Protein AF-A0A6J8BIP1-F1 (afdb_monomer)

Solvent-accessible surface area (backbone atoms only — not comparable to full-atom values): 18123 Å² total; per-residue (Å²): 97,69,65,28,49,50,53,54,51,50,40,35,74,73,57,61,29,66,68,51,21,51,52,38,28,52,53,47,49,51,52,42,56,51,48,44,70,75,39,93,65,41,58,44,68,33,66,42,45,50,61,15,74,37,56,93,90,42,76,65,45,38,28,36,39,42,43,79,61,35,38,34,24,36,85,88,58,86,81,92,61,63,20,35,28,32,48,43,47,78,94,39,61,58,58,31,26,32,37,32,74,75,43,80,74,42,72,74,56,63,78,47,62,53,67,58,98,60,24,42,32,35,80,62,63,80,86,80,65,69,56,48,69,48,98,85,71,45,80,25,36,61,52,80,68,64,80,70,26,48,29,32,32,57,100,85,49,44,34,34,38,28,61,23,34,38,26,53,54,63,70,57,51,49,55,52,67,69,53,86,46,91,49,48,40,75,44,72,70,57,49,55,56,45,69,70,52,77,33,28,35,31,45,38,41,56,79,80,41,90,44,61,60,32,16,24,28,59,44,47,66,70,45,55,44,52,55,61,69,66,48,51,68,40,52,46,50,43,49,50,52,45,38,49,43,20,65,76,56,40,26,85,64,33,76,64,42,34,58,68,54,45,50,32,52,50,52,50,55,51,25,77,34,55,69,85,64,54,32,62,67,33,40,57,58,51,48,52,53,50,51,52,50,51,49,53,25,58,78,67,60,45,38,57,30,75,75,42,60,78,18,55,71,39,64,79,55,66,51,74,67,38,50,54,54,56,54,58,75,53,73,89,111

Radius of gyration: 20.37 Å; Cα contacts (8 Å, |Δi|>4): 549; chains: 1; bounding box: 47×46×57 Å

Foldseek 3Di:
DVVLLVLLVVCVVVQLFPVSLVVLLVVLVVLQVVCVVVDVWHKDWFDCSNLSLADPQDDATEIAGEPAQEEEEDPVDDDDHQWYWYFACPQAQFQKGWTAGDHHNDPQQVVQFDDDVRTGWLVRDHDDDQWDQDSVRDIWGFDDDDAQFTWTGDPRHIYTYWYKYWYDDLVLLVVLLPDDQPQCPPPNVLSVVLSPDTKIKTSQGFPPGPCRTRMIGIGSRVSLSSSSVPDDSLLSSLLSVQQCCLVPPQCVLFVLSHSQLSSQLSSCLPRVDHPVCRDSVNSVVSNVVSLVVVLVCLVVLADARSSGRSHGSSRPRADPNSSVVSNVVVPPD

Nearest PDB structures (foldseek):
  6y5e-assembly1_K  TM=6.694E-01  e=1.141E-11  Homo sapiens
  4k97-assembly1_A  TM=6.670E-01  e=1.499E-11  Mus musculus
  5eom-assembly1_A  TM=5.835E-01  e=1.407E-10  Homo sapiens
  5eom-assembly3_D  TM=5.820E-01  e=1.014E-10  Homo sapiens
  7lt1-assembly1_A  TM=6.517E-01  e=1.394E-09  Homo sapiens

Sequence (333 aa):
MEFCECLSKSLDLLGYSQEMIEYRREQNKKLDDIYNKIFSTPVITSGGKAEGTALYFESDIDRLYVARRITCVEPSIRCSSPTIFHLDRYNCSPGYARLKVIQENSSFVRNQLELENGYVMNDFSIGNPNTMVDINGTIITKQDRIGPAERYGNDFSNYDFVVGLVCICPDLVEKWVKRERKYGWPGPNLVKQISSLEGHVVPVSNKDSMYPLSGWRICYTKAEIMLVHSFTESQTKLYMLLKLMAKSVLKPLCPAMTSYIMKNIVFWEIETNSSQNFSQTSLFDRLIDTILFLKQALESDYLESYMIAERNLFQGRITDNEQKTLLKIWMNL

InterPro domains:
  IPR024810 MAB21L/Cyclic GMP-AMP synthase-like receptor [SM01265] (59-331)
  IPR046906 Mab-21-like, HhH/H2TH-like domain [PF20266] (237-326)

Structure (mmCIF, N/CA/C/O backbone):
data_AF-A0A6J8BIP1-F1
#
_entry.id   AF-A0A6J8BIP1-F1
#
loop_
_atom_site.group_PDB
_atom_site.id
_atom_site.type_symbol
_atom_site.label_atom_id
_atom_site.label_alt_id
_atom_site.label_comp_id
_atom_site.label_asym_id
_atom_site.label_entity_id
_atom_site.label_seq_id
_atom_site.pdbx_PDB_ins_code
_atom_site.Cartn_x
_atom_site.Cartn_y
_atom_site.Cartn_z
_atom_site.occupancy
_atom_site.B_iso_or_equiv
_atom_site.auth_seq_id
_atom_site.auth_comp_id
_atom_site.auth_asym_id
_atom_site.auth_atom_id
_atom_site.pdbx_PDB_model_num
ATOM 1 N N . MET A 1 1 ? -21.768 5.130 24.531 1.00 63.28 1 MET A N 1
ATOM 2 C CA . MET A 1 1 ? -22.123 6.198 23.568 1.00 63.28 1 MET A CA 1
ATOM 3 C C . MET A 1 1 ? -21.222 7.414 23.753 1.00 63.28 1 MET A C 1
ATOM 5 O O . MET A 1 1 ? -20.491 7.728 22.827 1.00 63.28 1 MET A O 1
ATOM 9 N N . GLU A 1 2 ? -21.179 8.006 24.953 1.00 84.69 2 GLU A N 1
ATOM 10 C CA . GLU A 1 2 ? -20.361 9.195 25.266 1.00 84.69 2 GLU A CA 1
ATOM 11 C C . GLU A 1 2 ? -18.863 9.029 24.948 1.00 84.69 2 GLU A C 1
ATOM 13 O O . GLU A 1 2 ? -18.264 9.897 24.324 1.00 84.69 2 GLU A O 1
ATOM 18 N N . PHE A 1 3 ? -18.261 7.875 25.271 1.00 89.62 3 PHE A N 1
ATOM 19 C CA . PHE A 1 3 ? -16.844 7.630 24.974 1.00 89.62 3 PHE A CA 1
ATOM 20 C C . PHE A 1 3 ? -16.521 7.651 23.470 1.00 89.62 3 PHE A C 1
ATOM 22 O O . PHE A 1 3 ? -15.580 8.322 23.054 1.00 89.62 3 PHE A O 1
ATOM 29 N N . CYS A 1 4 ? -17.301 6.946 22.642 1.00 91.38 4 CYS A N 1
ATOM 30 C CA . CYS A 1 4 ? -17.064 6.891 21.195 1.00 91.38 4 CYS A CA 1
ATOM 31 C C . CYS A 1 4 ? -17.264 8.261 20.535 1.00 91.38 4 CYS A C 1
ATOM 33 O O . CYS A 1 4 ? -16.538 8.618 19.607 1.00 91.38 4 CYS A O 1
ATOM 35 N N . GLU A 1 5 ? -18.214 9.050 21.041 1.00 90.44 5 GLU A N 1
ATOM 36 C CA . GLU A 1 5 ? -18.422 10.426 20.599 1.00 90.44 5 GLU A CA 1
ATOM 37 C C . GLU A 1 5 ? -17.231 11.320 20.969 1.00 90.44 5 GLU A C 1
ATOM 39 O O . GLU A 1 5 ? -16.721 12.040 20.110 1.00 90.44 5 GLU A O 1
ATOM 44 N N . CYS A 1 6 ? -16.736 11.233 22.207 1.00 92.75 6 CYS A N 1
ATOM 45 C CA . CYS A 1 6 ? -15.525 11.931 22.634 1.00 92.75 6 CYS A CA 1
ATOM 46 C C . CYS A 1 6 ? -14.317 11.535 21.780 1.00 92.75 6 CYS A C 1
ATOM 48 O O . CYS A 1 6 ? -13.627 12.413 21.273 1.00 92.75 6 CYS A O 1
ATOM 50 N N . LEU A 1 7 ? -14.105 10.237 21.545 1.00 92.44 7 LEU A N 1
ATOM 51 C CA . LEU A 1 7 ? -13.008 9.728 20.718 1.00 92.44 7 LEU A CA 1
ATOM 52 C C . LEU A 1 7 ? -13.074 10.275 19.287 1.00 92.44 7 LEU A C 1
ATOM 54 O O . LEU A 1 7 ? -12.079 10.758 18.750 1.00 92.44 7 LEU A O 1
ATOM 58 N N . SER A 1 8 ? -14.267 10.242 18.694 1.00 93.88 8 SER A N 1
ATOM 59 C CA . SER A 1 8 ? -14.547 10.828 17.386 1.00 93.88 8 SER A CA 1
ATOM 60 C C . SER A 1 8 ? -14.209 12.322 17.357 1.00 93.88 8 SER A C 1
ATOM 62 O O . SER A 1 8 ? -13.457 12.755 16.490 1.00 93.88 8 SER A O 1
ATOM 64 N N . LYS A 1 9 ? -14.717 13.103 18.320 1.00 94.44 9 LYS A N 1
ATOM 65 C CA . LYS A 1 9 ? -14.450 14.547 18.416 1.00 94.44 9 LYS A CA 1
ATOM 66 C C . LYS A 1 9 ? -12.966 14.844 18.631 1.00 94.44 9 LYS A C 1
ATOM 68 O O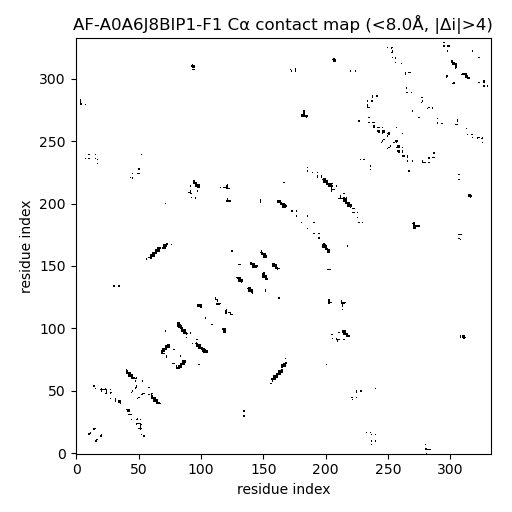 . LYS A 1 9 ? -12.452 15.803 18.067 1.00 94.44 9 LYS A O 1
ATOM 73 N N . SER A 1 10 ? -12.257 14.028 19.411 1.00 95.19 10 SER A N 1
ATOM 74 C CA . SER A 1 10 ? -10.812 14.173 19.603 1.00 95.19 10 SER A CA 1
ATOM 75 C C . SER A 1 10 ? -10.045 13.999 18.295 1.00 95.19 10 SER A C 1
ATOM 77 O O . SER A 1 10 ? -9.148 14.789 18.022 1.00 95.19 10 SER A O 1
ATOM 79 N N . LEU A 1 11 ? -10.404 13.020 17.457 1.00 95.81 11 LEU A N 1
ATOM 80 C CA . LEU A 1 11 ? -9.797 12.869 16.128 1.00 95.81 11 LEU A CA 1
ATOM 81 C C . LEU A 1 11 ? -10.062 14.093 15.247 1.00 95.81 11 LEU A C 1
ATOM 83 O O . LEU A 1 11 ? -9.144 14.580 14.588 1.00 95.81 11 LEU A O 1
ATOM 87 N N . ASP A 1 12 ? -11.285 14.620 15.282 1.00 96.12 12 ASP A N 1
ATOM 88 C CA . ASP A 1 12 ? -11.652 15.814 14.520 1.00 96.12 12 ASP A CA 1
ATOM 89 C C . ASP A 1 12 ? -10.811 17.029 14.959 1.00 96.12 12 ASP A C 1
ATOM 91 O O . ASP A 1 12 ? -10.227 17.711 14.115 1.00 96.12 12 ASP A O 1
ATOM 95 N N . LEU A 1 13 ? -10.647 17.237 16.272 1.00 95.69 13 LEU A N 1
ATOM 96 C CA . LEU A 1 13 ? -9.802 18.293 16.853 1.00 95.69 13 LEU A CA 1
ATOM 97 C C . LEU A 1 13 ? -8.308 18.124 16.540 1.00 95.69 13 LEU A C 1
ATOM 99 O O . LEU A 1 13 ? -7.585 19.113 16.444 1.00 95.69 13 LEU A O 1
ATOM 103 N N . LEU A 1 14 ? -7.843 16.889 16.342 1.00 93.69 14 LEU A N 1
ATOM 104 C CA . LEU A 1 14 ? -6.483 16.591 15.878 1.00 93.69 14 LEU A CA 1
ATOM 105 C C . LEU A 1 14 ? -6.305 16.811 14.363 1.00 93.69 14 LEU A C 1
ATOM 107 O O . LEU A 1 14 ? -5.226 16.563 13.826 1.00 93.69 14 LEU A O 1
ATOM 111 N N . GLY A 1 15 ? -7.341 17.284 13.662 1.00 94.38 15 GLY A N 1
ATOM 112 C CA . GLY A 1 15 ? -7.307 17.571 12.229 1.00 94.38 15 GLY A CA 1
ATOM 113 C C . GLY A 1 15 ? -7.656 16.373 11.344 1.00 94.38 15 GLY A C 1
ATOM 114 O O . GLY A 1 15 ? -7.387 16.409 10.138 1.00 94.38 15 GLY A O 1
ATOM 115 N N . TYR A 1 16 ? -8.251 15.323 11.913 1.00 95.62 16 TYR A N 1
ATOM 116 C CA . TYR A 1 16 ? -8.684 14.113 11.207 1.00 95.62 16 TYR A CA 1
ATOM 117 C C . TYR A 1 16 ? -10.193 14.057 10.956 1.00 95.62 16 TYR A C 1
ATOM 119 O O . TYR A 1 16 ? -10.734 12.975 10.729 1.00 95.62 16 TYR A O 1
ATOM 127 N N . SER A 1 17 ? -10.860 15.214 10.944 1.00 95.81 17 SER A N 1
ATOM 128 C CA . SER A 1 17 ? -12.220 15.297 10.420 1.00 95.81 17 SER A CA 1
ATOM 129 C C . SER A 1 17 ? -12.246 14.930 8.938 1.00 95.81 17 SER A C 1
ATOM 131 O O . SER A 1 17 ? -11.260 15.117 8.212 1.00 95.81 17 SER A O 1
ATOM 133 N N . GLN A 1 18 ? -13.389 14.418 8.480 1.00 95.44 18 GLN A N 1
ATOM 134 C CA . GLN A 1 18 ? -13.574 14.017 7.086 1.00 95.44 18 GLN A CA 1
ATOM 135 C C . GLN A 1 18 ? -13.269 15.175 6.122 1.00 95.44 18 GLN A C 1
ATOM 137 O O . GLN A 1 18 ? -12.509 14.995 5.174 1.00 95.44 18 GLN A O 1
ATOM 142 N N . GLU A 1 19 ? -13.766 16.378 6.425 1.00 96.62 19 GLU A N 1
ATOM 143 C CA . GLU A 1 19 ? -13.519 17.597 5.646 1.00 96.62 19 GLU A CA 1
ATOM 144 C C . GLU A 1 19 ? -12.020 17.904 5.515 1.00 96.62 19 GLU A C 1
ATOM 146 O O . GLU A 1 19 ? -11.514 18.144 4.420 1.00 96.62 19 GLU A O 1
ATOM 151 N N . MET A 1 20 ? -11.271 17.829 6.618 1.00 96.56 20 MET A N 1
ATOM 152 C CA . MET A 1 20 ? -9.834 18.104 6.607 1.00 96.56 20 MET A CA 1
ATOM 153 C C . MET A 1 20 ? -9.043 17.041 5.836 1.00 96.56 20 MET A C 1
ATOM 155 O O . MET A 1 20 ? -8.056 17.361 5.166 1.00 96.56 20 MET A O 1
ATOM 159 N N . ILE A 1 21 ? -9.461 15.774 5.913 1.00 96.69 21 ILE A N 1
ATOM 160 C CA . ILE A 1 21 ? -8.873 14.678 5.132 1.00 96.69 21 ILE A CA 1
ATOM 161 C C . ILE A 1 21 ? -9.135 14.893 3.638 1.00 96.69 21 ILE A C 1
ATOM 163 O O . ILE A 1 21 ? -8.203 14.795 2.838 1.00 96.69 21 ILE A O 1
ATOM 167 N N . GLU A 1 22 ? -10.370 15.215 3.257 1.00 96.81 22 GLU A N 1
ATOM 168 C CA . GLU A 1 22 ? -10.763 15.482 1.870 1.00 96.81 22 GLU A CA 1
ATOM 169 C C . GLU A 1 22 ? -10.041 16.697 1.293 1.00 96.81 22 GLU A C 1
ATOM 171 O O . GLU A 1 22 ? -9.471 16.606 0.202 1.00 96.81 22 GLU A O 1
ATOM 176 N N . TYR A 1 23 ? -9.948 17.783 2.062 1.00 96.12 23 TYR A N 1
ATOM 177 C CA . TYR A 1 23 ? -9.173 18.959 1.686 1.00 96.12 23 TYR A CA 1
ATOM 178 C C . TYR A 1 23 ? -7.717 18.588 1.376 1.00 96.12 23 TYR A C 1
ATOM 180 O O . TYR A 1 23 ? -7.196 18.926 0.312 1.00 96.12 23 TYR A O 1
ATOM 188 N N . ARG A 1 24 ? -7.055 17.816 2.251 1.00 95.12 24 ARG A N 1
ATOM 189 C CA . ARG A 1 24 ? -5.674 17.363 2.009 1.00 95.12 24 ARG A CA 1
ATOM 190 C C . ARG A 1 24 ? -5.553 16.463 0.781 1.00 95.12 24 ARG A C 1
ATOM 192 O O . ARG A 1 24 ? -4.590 16.618 0.031 1.00 95.12 24 ARG A O 1
ATOM 199 N N . ARG A 1 25 ? -6.505 15.550 0.544 1.00 95.31 25 ARG A N 1
ATOM 200 C CA . ARG A 1 25 ? -6.536 14.717 -0.677 1.00 95.31 25 ARG A CA 1
ATOM 201 C C . ARG A 1 25 ? -6.580 15.593 -1.925 1.00 95.31 25 ARG A C 1
ATOM 203 O O . ARG A 1 25 ? -5.813 15.361 -2.857 1.00 95.31 25 ARG A O 1
ATOM 210 N N . GLU A 1 26 ? -7.434 16.614 -1.929 1.00 95.38 26 GLU A N 1
ATOM 211 C CA . GLU A 1 26 ? -7.565 17.543 -3.050 1.00 95.38 26 GLU A CA 1
ATOM 212 C C . GLU A 1 26 ? -6.273 18.336 -3.287 1.00 95.38 26 GLU A C 1
ATOM 214 O O . GLU A 1 26 ? -5.799 18.407 -4.423 1.00 95.38 26 GLU A O 1
ATOM 219 N N . GLN A 1 27 ? -5.665 18.886 -2.230 1.00 92.06 27 GLN A N 1
ATOM 220 C CA . GLN A 1 27 ? -4.414 19.640 -2.357 1.00 92.06 27 GLN A CA 1
ATOM 221 C C . GLN A 1 27 ? -3.268 18.757 -2.863 1.00 92.06 27 GLN A C 1
ATOM 223 O O . GLN A 1 27 ? -2.572 19.137 -3.803 1.00 92.06 27 GLN A O 1
ATOM 228 N N . ASN A 1 28 ? -3.096 17.553 -2.309 1.00 90.81 28 ASN A N 1
ATOM 229 C CA . ASN A 1 28 ? -2.038 16.640 -2.748 1.00 90.81 28 ASN A CA 1
ATOM 230 C C . ASN A 1 28 ? -2.249 16.169 -4.192 1.00 90.81 28 ASN A C 1
ATOM 232 O O . ASN A 1 28 ? -1.288 16.091 -4.954 1.00 90.81 28 ASN A O 1
ATOM 236 N N . LYS A 1 29 ? -3.501 15.944 -4.612 1.00 92.38 29 LYS A N 1
ATOM 237 C CA . LYS A 1 29 ? -3.817 15.642 -6.013 1.00 92.38 29 LYS A CA 1
ATOM 238 C C . LYS A 1 29 ? -3.461 16.806 -6.943 1.00 92.38 29 LYS A C 1
ATOM 240 O O . LYS A 1 29 ? -2.841 16.580 -7.976 1.00 92.38 29 LYS A O 1
ATOM 245 N N . LYS A 1 30 ? -3.800 18.048 -6.575 1.00 91.69 30 LYS A N 1
ATOM 246 C CA . LYS A 1 30 ? -3.422 19.244 -7.352 1.00 91.69 30 LYS A CA 1
ATOM 247 C C . LYS A 1 30 ? -1.905 19.368 -7.494 1.00 91.69 30 LYS A C 1
ATOM 249 O O . LYS A 1 30 ? -1.427 19.697 -8.576 1.00 91.69 30 LYS A O 1
ATOM 254 N N . LEU A 1 31 ? -1.154 19.088 -6.429 1.00 87.00 31 LEU A N 1
ATOM 255 C CA . LEU A 1 31 ? 0.310 19.105 -6.456 1.00 87.00 31 LEU A CA 1
ATOM 256 C C . LEU A 1 31 ? 0.884 18.035 -7.393 1.00 87.00 31 LEU A C 1
ATOM 258 O O . LEU A 1 31 ? 1.783 18.343 -8.176 1.00 87.00 31 LEU A O 1
ATOM 262 N N . ASP A 1 32 ? 0.340 16.818 -7.366 1.00 88.06 32 ASP A N 1
ATOM 263 C CA . ASP A 1 32 ? 0.710 15.759 -8.312 1.00 88.06 32 ASP A CA 1
ATOM 264 C C . ASP A 1 32 ? 0.368 16.145 -9.757 1.00 88.06 32 ASP A C 1
ATOM 266 O O . ASP A 1 32 ? 1.188 15.953 -10.654 1.00 88.06 32 ASP A O 1
ATOM 270 N N . ASP A 1 33 ? -0.804 16.739 -9.998 1.00 90.75 33 ASP A N 1
ATOM 271 C CA . ASP A 1 33 ? -1.221 17.197 -11.327 1.00 90.75 33 ASP A CA 1
ATOM 272 C C . ASP A 1 33 ? -0.305 18.310 -11.861 1.00 90.75 33 ASP A C 1
ATOM 274 O O . ASP A 1 33 ? 0.018 18.324 -13.049 1.00 90.75 33 ASP A O 1
ATOM 278 N N . ILE A 1 34 ? 0.131 19.243 -11.007 1.00 87.75 34 ILE A N 1
ATOM 279 C CA . ILE A 1 34 ? 1.098 20.290 -11.369 1.00 87.75 34 ILE A CA 1
ATOM 280 C C . ILE A 1 34 ? 2.454 19.661 -11.695 1.00 87.75 34 ILE A C 1
ATOM 282 O O . ILE A 1 34 ? 3.007 19.928 -12.762 1.00 87.75 34 ILE A O 1
ATOM 286 N N . TYR A 1 35 ? 2.967 18.789 -10.822 1.00 85.50 35 TYR A N 1
ATOM 287 C CA . TYR A 1 35 ? 4.246 18.114 -11.038 1.00 85.50 35 TYR A CA 1
ATOM 288 C C . TYR A 1 35 ? 4.239 17.338 -12.361 1.00 85.50 35 TYR A C 1
ATOM 290 O O . TYR A 1 35 ? 5.114 17.524 -13.203 1.00 85.50 35 TYR A O 1
ATOM 298 N N . ASN A 1 36 ? 3.205 16.530 -12.593 1.00 87.69 36 ASN A N 1
ATOM 299 C CA . ASN A 1 36 ? 3.080 15.684 -13.779 1.00 87.69 36 ASN A CA 1
ATOM 300 C C . ASN A 1 36 ? 2.835 16.466 -15.081 1.00 87.69 36 ASN A C 1
ATOM 302 O O . ASN A 1 36 ? 2.987 15.901 -16.162 1.00 87.69 36 ASN A O 1
ATOM 306 N N . LYS A 1 37 ? 2.452 17.748 -15.001 1.00 87.69 37 LYS A N 1
ATOM 307 C CA . LYS A 1 37 ? 2.389 18.656 -16.159 1.00 87.69 37 LYS A CA 1
ATOM 308 C C . LYS A 1 37 ? 3.740 19.287 -16.485 1.00 87.69 37 LYS A C 1
ATOM 310 O O . LYS A 1 37 ? 4.005 19.561 -17.650 1.00 87.69 37 LYS A O 1
ATOM 315 N N . ILE A 1 38 ? 4.555 19.559 -15.466 1.00 82.06 38 ILE A N 1
ATOM 316 C CA . ILE A 1 38 ? 5.852 20.233 -15.612 1.00 82.06 38 ILE A CA 1
ATOM 317 C C . ILE A 1 38 ? 6.939 19.234 -16.010 1.00 82.06 38 ILE A C 1
ATOM 319 O O . ILE A 1 38 ? 7.755 19.514 -16.887 1.00 82.06 38 ILE A O 1
ATOM 323 N N . PHE A 1 39 ? 6.959 18.070 -15.365 1.00 79.31 39 PHE A N 1
ATOM 324 C CA . PHE A 1 39 ? 8.015 17.083 -15.531 1.00 79.31 39 PHE A CA 1
ATOM 325 C C . PHE A 1 39 ? 7.599 15.972 -16.493 1.00 79.31 39 PHE A C 1
ATOM 327 O O . PHE A 1 39 ? 6.466 15.496 -16.492 1.00 79.31 39 PHE A O 1
ATOM 334 N N . SER A 1 40 ? 8.549 15.535 -17.318 1.00 75.75 40 SER A N 1
ATOM 335 C CA . SER A 1 40 ? 8.328 14.510 -18.343 1.00 75.75 40 SER A CA 1
ATOM 336 C C . SER A 1 40 ? 8.119 13.108 -17.770 1.00 75.75 40 SER A C 1
ATOM 338 O O . SER A 1 40 ? 7.495 12.270 -18.428 1.00 75.75 40 SER A O 1
ATOM 340 N N . THR A 1 41 ? 8.621 12.845 -16.560 1.00 78.31 41 THR A N 1
ATOM 341 C CA . THR A 1 41 ? 8.417 11.568 -15.879 1.00 78.31 41 THR A CA 1
ATOM 342 C C . THR A 1 41 ? 7.377 11.707 -14.776 1.00 78.31 41 THR A C 1
ATOM 344 O O . THR A 1 41 ? 7.584 12.486 -13.842 1.00 78.31 41 THR A O 1
ATOM 347 N N . PRO A 1 42 ? 6.271 10.953 -14.854 1.00 86.81 42 PRO A N 1
ATOM 348 C CA . PRO A 1 42 ? 5.197 11.095 -13.898 1.00 86.81 42 PRO A CA 1
ATOM 349 C C . PRO A 1 42 ? 5.544 10.465 -12.552 1.00 86.81 42 PRO A C 1
ATOM 351 O O . PRO A 1 42 ? 6.182 9.412 -12.476 1.00 86.81 42 PRO A O 1
ATOM 354 N N . VAL A 1 43 ? 5.033 11.084 -11.497 1.00 89.00 43 VAL A N 1
ATOM 355 C CA . VAL A 1 43 ? 5.041 10.565 -10.134 1.00 89.00 43 VAL A CA 1
ATOM 356 C C . VAL A 1 43 ? 3.625 10.247 -9.680 1.00 89.00 43 VAL A C 1
ATOM 358 O O . VAL A 1 43 ? 2.646 10.856 -10.120 1.00 89.00 43 VAL A O 1
ATOM 361 N N . ILE A 1 44 ? 3.530 9.280 -8.778 1.00 91.75 44 ILE A N 1
ATOM 362 C CA . ILE A 1 44 ? 2.321 8.989 -8.016 1.00 91.75 44 ILE A CA 1
ATOM 363 C C . ILE A 1 44 ? 2.682 9.205 -6.551 1.00 91.75 44 ILE A C 1
ATOM 365 O O . ILE A 1 44 ? 3.466 8.426 -6.000 1.00 91.75 44 ILE A O 1
ATOM 369 N N . THR A 1 45 ? 2.133 10.241 -5.916 1.00 92.44 45 THR A N 1
ATOM 370 C CA . THR A 1 45 ? 2.233 10.359 -4.460 1.00 92.44 45 THR A CA 1
ATOM 371 C C . THR A 1 45 ? 1.415 9.238 -3.823 1.00 92.44 45 THR A C 1
ATOM 373 O O . THR A 1 45 ? 0.344 8.856 -4.302 1.00 92.44 45 THR A O 1
ATOM 376 N N . SER A 1 46 ? 1.942 8.670 -2.746 1.00 92.19 46 SER A N 1
ATOM 377 C CA . SER A 1 46 ? 1.332 7.566 -2.015 1.00 92.19 46 SER A CA 1
ATOM 378 C C . SER A 1 46 ? 1.374 7.811 -0.505 1.00 92.19 46 SER A C 1
ATOM 380 O O . SER A 1 46 ? 1.612 8.935 -0.055 1.00 92.19 46 SER A O 1
ATOM 382 N N . GLY A 1 47 ? 1.041 6.785 0.279 1.00 91.25 47 GLY A N 1
ATOM 383 C CA . GLY A 1 47 ? 1.083 6.862 1.734 1.00 91.25 47 GLY A CA 1
ATOM 384 C C . GLY A 1 47 ? 0.126 7.903 2.321 1.00 91.25 47 GLY A C 1
ATOM 385 O O . GLY A 1 47 ? -0.929 8.218 1.764 1.00 91.25 47 GLY A O 1
ATOM 386 N N . GLY A 1 48 ? 0.497 8.445 3.484 1.00 92.25 48 GLY A N 1
ATOM 387 C CA . GLY A 1 48 ? -0.379 9.324 4.260 1.00 92.25 48 GLY A CA 1
ATOM 388 C C . GLY A 1 48 ? -0.773 10.615 3.538 1.00 92.25 48 GLY A C 1
ATOM 389 O O . GLY A 1 48 ? -1.885 11.104 3.742 1.00 92.25 48 GLY A O 1
ATOM 390 N N . LYS A 1 49 ? 0.096 11.144 2.665 1.00 92.44 49 LYS A N 1
ATOM 391 C CA . LYS A 1 49 ? -0.185 12.358 1.885 1.00 92.44 49 LYS A CA 1
ATOM 392 C C . LYS A 1 49 ? -1.289 12.104 0.857 1.00 92.44 49 LYS A C 1
ATOM 394 O O . LYS A 1 49 ? -2.315 12.782 0.893 1.00 92.44 49 LYS A O 1
ATOM 399 N N . ALA A 1 50 ? -1.151 11.084 0.010 1.00 93.81 50 ALA A N 1
ATOM 400 C CA . ALA A 1 50 ? -2.177 10.748 -0.985 1.00 93.81 50 ALA A CA 1
ATOM 401 C C . ALA A 1 50 ? -3.514 10.327 -0.353 1.00 93.81 50 ALA A C 1
ATOM 403 O O . ALA A 1 50 ? -4.589 10.608 -0.881 1.00 93.81 50 ALA A O 1
ATOM 404 N N . GLU A 1 51 ? -3.459 9.671 0.804 1.00 95.50 51 GLU A N 1
ATOM 405 C CA . GLU A 1 51 ? -4.640 9.237 1.552 1.00 95.50 51 GLU A CA 1
ATOM 406 C C . GLU A 1 51 ? -5.329 10.388 2.315 1.00 95.50 51 GLU A C 1
ATOM 408 O O . GLU A 1 51 ? -6.460 10.216 2.773 1.00 95.50 51 GLU A O 1
ATOM 413 N N . GLY A 1 52 ? -4.679 11.553 2.458 1.00 94.94 52 GLY A N 1
ATOM 414 C CA . GLY A 1 52 ? -5.150 12.692 3.264 1.00 94.94 52 GLY A CA 1
ATOM 415 C C . GLY A 1 52 ? -5.046 12.482 4.778 1.00 94.94 52 GLY A C 1
ATOM 416 O O . GLY A 1 52 ? -5.591 13.263 5.557 1.00 94.94 52 GLY A O 1
ATOM 417 N N . THR A 1 53 ? -4.355 11.426 5.203 1.00 94.06 53 THR A N 1
ATOM 418 C CA . THR A 1 53 ? -4.277 10.966 6.596 1.00 94.06 53 THR A CA 1
ATOM 419 C C . THR A 1 53 ? -3.014 11.426 7.322 1.00 94.06 53 THR A C 1
ATOM 421 O O . THR A 1 53 ? -2.909 11.229 8.526 1.00 94.06 53 THR A O 1
ATOM 424 N N . ALA A 1 54 ? -2.045 12.021 6.622 1.00 91.44 54 ALA A N 1
ATOM 425 C CA . ALA A 1 54 ? -0.911 12.706 7.240 1.00 91.44 54 ALA A CA 1
ATOM 426 C C . ALA A 1 54 ? -1.195 14.208 7.361 1.00 91.44 54 ALA A C 1
ATOM 428 O O . ALA A 1 54 ? -1.658 14.830 6.400 1.00 91.44 54 ALA A O 1
ATOM 429 N N . LEU A 1 55 ? -0.880 14.802 8.515 1.00 88.12 55 LEU A N 1
ATOM 430 C CA . LEU A 1 55 ? -0.880 16.257 8.667 1.00 88.12 55 LEU A CA 1
ATOM 431 C C . LEU A 1 55 ? 0.230 16.891 7.806 1.00 88.12 55 LEU A C 1
ATOM 433 O O . LEU A 1 55 ? 1.141 16.211 7.332 1.00 88.12 55 LEU A O 1
ATOM 437 N N . TYR A 1 56 ? 0.162 18.203 7.569 1.00 75.06 56 TYR A N 1
ATOM 438 C CA . TYR A 1 56 ? 1.067 18.894 6.636 1.00 75.06 56 TYR A CA 1
ATOM 439 C C . TYR A 1 56 ? 2.551 18.710 6.971 1.00 75.06 56 TYR A C 1
ATOM 441 O O . TYR A 1 56 ? 3.322 18.342 6.088 1.00 75.06 56 TYR A O 1
ATOM 449 N N . PHE A 1 57 ? 2.914 18.879 8.242 1.00 73.38 57 PHE A N 1
ATOM 450 C CA . PHE A 1 57 ? 4.286 18.731 8.741 1.00 73.38 57 PHE A CA 1
ATOM 451 C C . PHE A 1 57 ? 4.585 17.334 9.291 1.00 73.38 57 PHE A C 1
ATOM 453 O O . PHE A 1 57 ? 5.666 17.083 9.813 1.00 73.38 57 PHE A O 1
ATOM 460 N N . GLU A 1 58 ? 3.620 16.419 9.206 1.00 72.06 58 GLU A N 1
ATOM 461 C CA . GLU A 1 58 ? 3.826 15.035 9.595 1.00 72.06 58 GLU A CA 1
ATOM 462 C C . GLU A 1 58 ? 4.125 14.174 8.375 1.00 72.06 58 GLU A C 1
ATOM 464 O O . GLU A 1 58 ? 3.554 14.385 7.307 1.00 72.06 58 GLU A O 1
ATOM 469 N N . SER A 1 59 ? 4.962 13.165 8.600 1.00 71.81 59 SER A N 1
ATOM 470 C CA . SER A 1 59 ? 5.393 12.156 7.634 1.00 71.81 59 SER A CA 1
ATOM 471 C C . SER A 1 59 ? 6.244 12.662 6.468 1.00 71.81 59 SER A C 1
ATOM 473 O O . SER A 1 59 ? 6.124 13.780 5.970 1.00 71.81 59 SER A O 1
ATOM 475 N N . ASP A 1 60 ? 7.092 11.749 6.029 1.00 82.19 60 ASP A N 1
ATOM 476 C CA . ASP A 1 60 ? 7.666 11.670 4.699 1.00 82.19 60 ASP A CA 1
ATOM 477 C C . ASP A 1 60 ? 6.604 11.766 3.589 1.00 82.19 60 ASP A C 1
ATOM 479 O O . ASP A 1 60 ? 5.409 11.494 3.778 1.00 82.19 60 ASP A O 1
ATOM 483 N N . ILE A 1 61 ? 7.059 12.219 2.421 1.00 85.62 61 ILE A N 1
ATOM 484 C CA . ILE A 1 61 ? 6.296 12.251 1.177 1.00 85.62 61 ILE A CA 1
ATOM 485 C C . ILE A 1 61 ? 6.756 11.068 0.324 1.00 85.62 61 ILE A C 1
ATOM 487 O O . ILE A 1 61 ? 7.792 11.136 -0.336 1.00 85.62 61 ILE A O 1
ATOM 491 N N . ASP A 1 62 ? 5.962 9.999 0.316 1.00 89.69 62 ASP A N 1
ATOM 492 C CA . ASP A 1 62 ? 6.220 8.808 -0.495 1.00 89.69 62 ASP A CA 1
ATOM 493 C C . ASP A 1 62 ? 5.839 9.049 -1.960 1.00 89.69 62 ASP A C 1
ATOM 495 O O . ASP A 1 62 ? 4.660 9.254 -2.276 1.00 89.69 62 ASP A O 1
ATOM 499 N N . ARG A 1 63 ? 6.797 8.953 -2.885 1.00 89.69 63 ARG A N 1
ATOM 500 C CA . ARG A 1 63 ? 6.551 9.092 -4.326 1.00 89.69 63 ARG A CA 1
ATOM 501 C C . ARG A 1 63 ? 7.030 7.884 -5.104 1.00 89.69 63 ARG A C 1
ATOM 503 O O . ARG A 1 63 ? 8.186 7.485 -5.034 1.00 89.69 63 ARG A O 1
ATOM 510 N N . LEU A 1 64 ? 6.139 7.348 -5.931 1.00 91.19 64 LEU A N 1
ATOM 511 C CA . LEU A 1 64 ? 6.495 6.366 -6.944 1.00 91.19 64 LEU A CA 1
ATOM 512 C C . LEU A 1 64 ? 6.852 7.095 -8.242 1.00 91.19 64 LEU A C 1
ATOM 514 O O . LEU A 1 64 ? 5.984 7.705 -8.863 1.00 91.19 64 LEU A O 1
ATOM 518 N N . TYR A 1 65 ? 8.113 7.022 -8.653 1.00 89.19 65 TYR A N 1
ATOM 519 C CA . TYR A 1 65 ? 8.600 7.538 -9.929 1.00 89.19 65 TYR A CA 1
ATOM 520 C C . TYR A 1 65 ? 8.331 6.512 -11.034 1.00 89.19 65 TYR A C 1
ATOM 522 O O . TYR A 1 65 ? 8.922 5.432 -11.031 1.00 89.19 65 TYR A O 1
ATOM 530 N N . VAL A 1 66 ? 7.420 6.812 -11.965 1.00 90.50 66 VAL A N 1
ATOM 531 C CA . VAL A 1 66 ? 6.917 5.812 -12.920 1.00 90.50 66 VAL A CA 1
ATOM 532 C C . VAL A 1 66 ? 7.697 5.845 -14.231 1.00 90.50 66 VAL A C 1
ATOM 534 O O . VAL A 1 66 ? 7.515 6.724 -15.078 1.00 90.50 66 VAL A O 1
ATOM 537 N N . ALA A 1 67 ? 8.507 4.814 -14.453 1.00 89.06 67 ALA A N 1
ATOM 538 C CA . ALA A 1 67 ? 9.303 4.633 -15.661 1.00 89.06 67 ALA A CA 1
ATOM 539 C C . ALA A 1 67 ? 8.455 4.114 -16.838 1.00 89.06 67 ALA A C 1
ATOM 541 O O . ALA A 1 67 ? 8.559 2.961 -17.247 1.00 89.06 67 ALA A O 1
ATOM 542 N N . ARG A 1 68 ? 7.617 4.973 -17.429 1.00 85.69 68 ARG A N 1
ATOM 543 C CA . ARG A 1 68 ? 6.640 4.580 -18.472 1.00 85.69 68 ARG A CA 1
ATOM 544 C C . ARG A 1 68 ? 7.223 3.977 -19.755 1.00 85.69 68 ARG A C 1
ATOM 546 O O . ARG A 1 68 ? 6.482 3.393 -20.536 1.00 85.69 68 ARG A O 1
ATOM 553 N N . ARG A 1 69 ? 8.527 4.132 -20.001 1.00 87.38 69 ARG A N 1
ATOM 554 C CA . ARG A 1 69 ? 9.208 3.541 -21.170 1.00 87.38 69 ARG A CA 1
ATOM 555 C C . ARG A 1 69 ? 9.553 2.062 -20.988 1.00 87.38 69 ARG A C 1
ATOM 557 O O . ARG A 1 69 ? 9.998 1.436 -21.945 1.00 87.38 69 ARG A O 1
ATOM 564 N N . ILE A 1 70 ? 9.372 1.537 -19.777 1.00 90.81 70 ILE A N 1
ATOM 565 C CA . ILE A 1 70 ? 9.615 0.144 -19.422 1.00 90.81 70 ILE A CA 1
ATOM 566 C C . ILE A 1 70 ? 8.285 -0.464 -18.989 1.00 90.81 70 ILE A C 1
ATOM 568 O O . ILE A 1 70 ? 7.606 0.059 -18.102 1.00 90.81 70 ILE A O 1
ATOM 572 N N . THR A 1 71 ? 7.918 -1.581 -19.607 1.00 94.62 71 THR A N 1
ATOM 573 C CA . THR A 1 71 ? 6.709 -2.323 -19.250 1.00 94.62 71 THR A CA 1
ATOM 574 C C . THR A 1 71 ? 7.068 -3.751 -18.871 1.00 94.62 71 THR A C 1
ATOM 576 O O . THR A 1 71 ? 7.665 -4.489 -19.653 1.00 94.62 71 THR A O 1
ATOM 579 N N . CYS A 1 72 ? 6.689 -4.139 -17.661 1.00 95.81 72 CYS A N 1
ATOM 580 C CA . CYS A 1 72 ? 6.781 -5.494 -17.153 1.00 95.81 72 CYS A CA 1
ATOM 581 C C . CYS A 1 72 ? 5.473 -6.225 -17.455 1.00 95.81 72 CYS A C 1
ATOM 583 O O . CYS A 1 72 ? 4.399 -5.741 -17.094 1.00 95.81 72 CYS A O 1
ATOM 585 N N . VAL A 1 73 ? 5.547 -7.373 -18.118 1.00 95.69 73 VAL A N 1
ATOM 586 C CA . VAL A 1 73 ? 4.365 -8.135 -18.541 1.00 95.69 73 VAL A CA 1
ATOM 587 C C . VAL A 1 73 ? 4.490 -9.602 -18.169 1.00 95.69 73 VAL A C 1
ATOM 589 O O . VAL A 1 73 ? 5.591 -10.150 -18.138 1.00 95.69 73 VAL A O 1
ATOM 592 N N . GLU A 1 74 ? 3.365 -10.259 -17.900 1.00 93.38 74 GLU A N 1
ATOM 593 C CA . GLU A 1 74 ? 3.342 -11.722 -17.835 1.00 93.38 74 GLU A CA 1
ATOM 594 C C . GLU A 1 74 ? 3.775 -12.334 -19.182 1.00 93.38 74 GLU A C 1
ATOM 596 O O . GLU A 1 74 ? 3.478 -11.756 -20.228 1.00 93.38 74 GLU A O 1
ATOM 601 N N . PRO A 1 75 ? 4.440 -13.508 -19.200 1.00 89.19 75 PRO A N 1
ATOM 602 C CA . PRO A 1 75 ? 4.974 -14.095 -20.436 1.00 89.19 75 PRO A CA 1
ATOM 603 C C . PRO A 1 75 ? 3.944 -14.339 -21.553 1.00 89.19 75 PRO A C 1
ATOM 605 O O . PRO A 1 75 ? 4.309 -14.406 -22.724 1.00 89.19 75 PRO A O 1
ATOM 608 N N . SER A 1 76 ? 2.666 -14.504 -21.202 1.00 89.06 76 SER A N 1
ATOM 609 C CA . SER A 1 76 ? 1.552 -14.694 -22.140 1.00 89.06 76 SER A CA 1
ATOM 610 C C . SER A 1 76 ? 1.062 -13.388 -22.778 1.00 89.06 76 SER A C 1
ATOM 612 O O . SER A 1 76 ? 0.369 -13.423 -23.797 1.00 89.06 76 SER A O 1
ATOM 614 N N . ILE A 1 77 ? 1.408 -12.236 -22.201 1.00 91.00 77 ILE A N 1
ATOM 615 C CA . ILE A 1 77 ? 0.898 -10.929 -22.601 1.00 91.00 77 ILE A CA 1
ATOM 616 C C . ILE A 1 77 ? 1.843 -10.292 -23.614 1.00 91.00 77 ILE A C 1
ATOM 618 O O . ILE A 1 77 ? 3.030 -10.091 -23.366 1.00 91.00 77 ILE A O 1
ATOM 622 N N . ARG A 1 78 ? 1.288 -9.904 -24.763 1.00 88.38 78 ARG A N 1
ATOM 623 C CA . ARG A 1 78 ? 1.987 -9.074 -25.747 1.00 88.38 78 ARG A CA 1
ATOM 624 C C . ARG A 1 78 ? 1.625 -7.615 -25.517 1.00 88.38 78 ARG A C 1
ATOM 626 O O . ARG A 1 78 ? 0.450 -7.285 -25.382 1.00 88.38 78 ARG A O 1
ATOM 633 N N . CYS A 1 79 ? 2.619 -6.738 -25.518 1.00 87.56 79 CYS A N 1
ATOM 634 C CA . CYS A 1 79 ? 2.411 -5.297 -25.444 1.00 87.56 79 CYS A CA 1
ATOM 635 C C . CYS A 1 79 ? 3.356 -4.567 -26.403 1.00 87.56 79 CYS A C 1
ATOM 637 O O . CYS A 1 79 ? 4.356 -5.121 -26.856 1.00 87.56 79 CYS A O 1
ATOM 639 N N . SER A 1 80 ? 3.020 -3.317 -26.718 1.00 88.50 80 SER A N 1
ATOM 640 C CA . SER A 1 80 ? 3.883 -2.425 -27.487 1.00 88.50 80 SER A CA 1
ATOM 641 C C . SER A 1 80 ? 4.482 -1.396 -26.539 1.00 88.50 80 SER A C 1
ATOM 643 O O . SER A 1 80 ? 3.794 -0.476 -26.103 1.00 88.50 80 SER A O 1
ATOM 645 N N . SER A 1 81 ? 5.762 -1.557 -26.220 1.00 87.69 81 SER A N 1
ATOM 646 C CA . SER A 1 81 ? 6.531 -0.636 -25.383 1.00 87.69 81 SER A CA 1
ATOM 647 C C . SER A 1 81 ? 7.974 -0.571 -25.894 1.00 87.69 81 SER A C 1
ATOM 649 O O . SER A 1 81 ? 8.438 -1.558 -26.472 1.00 87.69 81 SER A O 1
ATOM 651 N N . PRO A 1 82 ? 8.705 0.550 -25.726 1.00 87.50 82 PRO A N 1
ATOM 652 C CA . PRO A 1 82 ? 10.111 0.635 -26.128 1.00 87.50 82 PRO A CA 1
ATOM 653 C C . PRO A 1 82 ? 10.978 -0.450 -25.475 1.00 87.50 82 PRO A C 1
ATOM 655 O O . PRO A 1 82 ? 11.784 -1.090 -26.156 1.00 87.50 82 PRO A O 1
ATOM 658 N N . THR A 1 83 ? 10.756 -0.697 -24.183 1.00 91.00 83 THR A N 1
ATOM 659 C CA . THR A 1 83 ? 11.458 -1.714 -23.400 1.00 91.00 83 THR A CA 1
ATOM 660 C C . THR A 1 83 ? 10.446 -2.616 -22.697 1.00 91.00 83 THR A C 1
ATOM 662 O O . THR A 1 83 ? 9.527 -2.134 -22.032 1.00 91.00 83 THR A O 1
ATOM 665 N N . ILE A 1 84 ? 10.621 -3.932 -22.835 1.00 93.06 84 ILE A N 1
ATOM 666 C CA . ILE A 1 84 ? 9.722 -4.953 -22.289 1.00 93.06 84 ILE A CA 1
ATOM 667 C C . ILE A 1 84 ? 10.523 -5.942 -21.450 1.00 93.06 84 ILE A C 1
ATOM 669 O O . ILE A 1 84 ? 11.472 -6.566 -21.942 1.00 93.06 84 ILE A O 1
ATOM 673 N N . PHE A 1 85 ? 10.093 -6.119 -20.200 1.00 95.00 85 PHE A N 1
ATOM 674 C CA . PHE A 1 85 ? 10.589 -7.158 -19.303 1.00 95.00 85 PHE A CA 1
ATOM 675 C C . PHE A 1 85 ? 9.491 -8.187 -19.032 1.00 95.00 85 PHE A C 1
ATOM 677 O O . PHE A 1 85 ? 8.335 -7.831 -18.813 1.00 95.00 85 PHE A O 1
ATOM 684 N N . HIS A 1 86 ? 9.843 -9.467 -19.010 1.00 95.50 86 HIS A N 1
ATOM 685 C CA . HIS A 1 86 ? 8.936 -10.506 -18.539 1.00 95.50 86 HIS A CA 1
ATOM 686 C C . HIS A 1 86 ? 8.958 -10.590 -17.017 1.00 95.50 86 HIS A C 1
ATOM 688 O O . HIS A 1 86 ? 10.022 -10.630 -16.398 1.00 95.50 86 HIS A O 1
ATOM 694 N N . LEU A 1 87 ? 7.764 -10.657 -16.440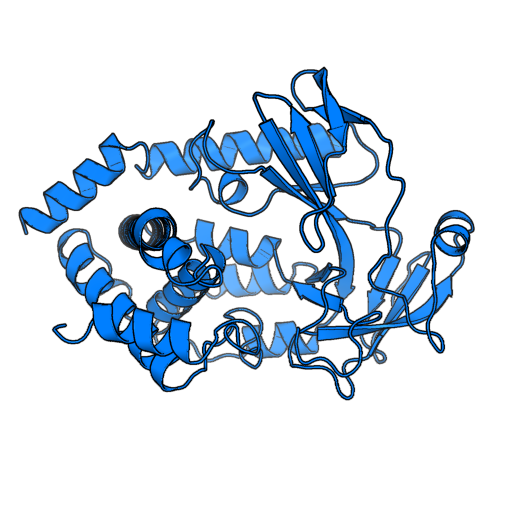 1.00 95.69 87 LEU A N 1
ATOM 695 C CA . LEU A 1 87 ? 7.512 -10.877 -15.027 1.00 95.69 87 LEU A CA 1
ATOM 696 C C . LEU A 1 87 ? 7.605 -12.384 -14.730 1.00 95.69 87 LEU A C 1
ATOM 698 O O . LEU A 1 87 ? 6.640 -13.125 -14.919 1.00 95.69 87 LEU A O 1
ATOM 702 N N . ASP A 1 88 ? 8.773 -12.845 -14.283 1.00 95.25 88 ASP A N 1
ATOM 703 C CA . ASP A 1 88 ? 8.988 -14.231 -13.864 1.00 95.25 88 ASP A CA 1
ATOM 704 C C . ASP A 1 88 ? 8.690 -14.383 -12.369 1.00 95.25 88 ASP A C 1
ATOM 706 O O . ASP A 1 88 ? 9.429 -13.891 -11.520 1.00 95.25 88 ASP A O 1
ATOM 710 N N . ARG A 1 89 ? 7.595 -15.069 -12.041 1.00 94.19 89 ARG A N 1
ATOM 711 C CA . ARG A 1 89 ? 7.178 -15.340 -10.654 1.00 94.19 89 ARG A CA 1
ATOM 712 C C . ARG A 1 89 ? 7.573 -16.741 -10.177 1.00 94.19 89 ARG A C 1
ATOM 714 O O . ARG A 1 89 ? 7.208 -17.124 -9.068 1.00 94.19 89 ARG A O 1
ATOM 721 N N . TYR A 1 90 ? 8.277 -17.526 -10.995 1.00 92.12 90 TYR A N 1
ATOM 722 C CA . TYR A 1 90 ? 8.696 -18.872 -10.615 1.00 92.12 90 TYR A CA 1
ATOM 723 C C . TYR A 1 90 ? 9.672 -18.820 -9.433 1.00 92.12 90 TYR A C 1
ATOM 725 O O . TYR A 1 90 ? 10.581 -17.989 -9.412 1.00 92.12 90 TYR A O 1
ATOM 733 N N . ASN A 1 91 ? 9.470 -19.689 -8.435 1.00 92.06 91 ASN A N 1
ATOM 734 C CA . ASN A 1 91 ? 10.237 -19.723 -7.180 1.00 92.06 91 ASN A CA 1
ATOM 735 C C . ASN A 1 91 ? 10.333 -18.373 -6.434 1.00 92.06 91 ASN A C 1
ATOM 737 O O . ASN A 1 91 ? 11.233 -18.178 -5.619 1.00 92.06 91 ASN A O 1
ATOM 741 N N . CYS A 1 92 ? 9.415 -17.438 -6.692 1.00 93.69 92 CYS A N 1
ATOM 742 C CA . CYS A 1 92 ? 9.312 -16.179 -5.960 1.00 93.69 92 CYS A CA 1
ATOM 743 C C . CYS A 1 92 ? 8.200 -16.280 -4.909 1.00 93.69 92 CYS A C 1
ATOM 745 O O . CYS A 1 92 ? 7.176 -16.924 -5.147 1.00 93.69 92 CYS A O 1
ATOM 747 N N . SER A 1 93 ? 8.355 -15.601 -3.768 1.00 93.88 93 SER A N 1
ATOM 748 C CA . SER A 1 93 ? 7.250 -15.457 -2.810 1.00 93.88 93 SER A CA 1
ATOM 749 C C . SER A 1 93 ? 6.043 -14.775 -3.479 1.00 93.88 93 SER A C 1
ATOM 751 O O . SER A 1 93 ? 6.234 -13.914 -4.346 1.00 93.88 93 SER A O 1
ATOM 753 N N . PRO A 1 94 ? 4.795 -15.085 -3.086 1.00 94.88 94 PRO A N 1
ATOM 754 C CA . PRO A 1 94 ? 3.621 -14.470 -3.697 1.00 94.88 94 PRO A CA 1
ATOM 755 C C . PRO A 1 94 ? 3.659 -12.934 -3.673 1.00 94.88 94 PRO A C 1
ATOM 757 O O . PRO A 1 94 ? 4.024 -12.305 -2.679 1.00 94.88 94 PRO A O 1
ATOM 760 N N . GLY A 1 95 ? 3.299 -12.314 -4.799 1.00 95.19 95 GLY A N 1
ATOM 761 C CA . GLY A 1 95 ? 3.388 -10.861 -4.993 1.00 95.19 95 GLY A CA 1
ATOM 762 C C . GLY A 1 95 ? 4.804 -10.325 -5.245 1.00 95.19 95 GLY A C 1
ATOM 763 O O . GLY A 1 95 ? 4.986 -9.104 -5.265 1.00 95.19 95 GLY A O 1
ATOM 764 N N . TYR A 1 96 ? 5.782 -11.207 -5.455 1.00 96.25 96 TYR A N 1
ATOM 765 C CA . TYR A 1 96 ? 7.129 -10.882 -5.917 1.00 96.25 96 TYR A CA 1
ATOM 766 C C . TYR A 1 96 ? 7.428 -11.562 -7.259 1.00 96.25 96 TYR A C 1
ATOM 768 O O . TYR A 1 96 ? 6.763 -12.520 -7.652 1.00 96.25 96 TYR A O 1
ATOM 776 N N . ALA A 1 97 ? 8.418 -11.038 -7.972 1.00 96.50 97 ALA A N 1
ATOM 777 C CA . ALA A 1 97 ? 8.879 -11.549 -9.255 1.00 96.50 97 ALA A CA 1
ATOM 778 C C . ALA A 1 97 ? 10.355 -11.199 -9.477 1.00 96.50 97 ALA A C 1
ATOM 780 O O . ALA A 1 97 ? 10.894 -10.303 -8.830 1.00 96.50 97 ALA A O 1
ATOM 781 N N . ARG A 1 98 ? 10.981 -11.844 -10.454 1.00 96.31 98 ARG A N 1
ATOM 782 C CA . ARG A 1 98 ? 12.178 -11.346 -11.134 1.00 96.31 98 ARG A CA 1
ATOM 783 C C . ARG A 1 98 ? 11.789 -10.790 -12.496 1.00 96.31 98 ARG A C 1
ATOM 785 O O . ARG A 1 98 ? 10.769 -11.174 -13.069 1.00 96.31 98 ARG A O 1
ATOM 792 N N . LEU A 1 99 ? 12.610 -9.897 -13.032 1.00 95.94 99 LEU A N 1
ATOM 793 C CA . LEU A 1 99 ? 12.346 -9.253 -14.317 1.00 95.94 99 LEU A CA 1
ATOM 794 C C . LEU A 1 99 ? 13.359 -9.730 -15.348 1.00 95.94 99 LEU A C 1
ATOM 796 O O . LEU A 1 99 ? 14.541 -9.449 -15.206 1.00 95.94 99 LEU A O 1
ATOM 800 N N . LYS A 1 100 ? 12.918 -10.455 -16.377 1.00 93.94 100 LYS A N 1
ATOM 801 C CA . LYS A 1 100 ? 13.794 -10.924 -17.460 1.00 93.94 100 LYS A CA 1
ATOM 802 C C . LYS A 1 100 ? 13.732 -9.969 -18.643 1.00 93.94 100 LYS A C 1
ATOM 804 O O . LYS A 1 100 ? 12.641 -9.657 -19.114 1.00 93.94 100 LYS A O 1
ATOM 809 N N . VAL A 1 101 ? 14.879 -9.536 -19.156 1.00 90.38 101 VAL A N 1
ATOM 810 C CA . VAL A 1 101 ? 14.921 -8.631 -20.315 1.00 90.38 101 VAL A CA 1
ATOM 811 C C . VAL A 1 101 ? 14.550 -9.385 -21.594 1.00 90.38 101 VAL A C 1
ATOM 813 O O . VAL A 1 101 ? 15.142 -10.421 -21.890 1.00 90.38 101 VAL A O 1
ATOM 816 N N . ILE A 1 102 ? 13.575 -8.870 -22.350 1.00 86.25 102 ILE A N 1
ATOM 817 C CA . ILE A 1 102 ? 13.118 -9.464 -23.621 1.00 86.25 102 ILE A CA 1
ATOM 818 C C . ILE A 1 102 ? 13.360 -8.520 -24.789 1.00 86.25 102 ILE A C 1
ATOM 820 O O . ILE A 1 102 ? 13.882 -8.928 -25.822 1.00 86.25 102 ILE A O 1
ATOM 824 N N . GLN A 1 103 ? 12.989 -7.254 -24.614 1.00 83.44 103 GLN A N 1
ATOM 825 C CA . GLN A 1 103 ? 13.199 -6.211 -25.604 1.00 83.44 103 GLN A CA 1
ATOM 826 C C . GLN A 1 103 ? 13.756 -4.977 -24.911 1.00 83.44 103 GLN A C 1
ATOM 828 O O . GLN A 1 103 ? 13.189 -4.502 -23.930 1.00 83.44 103 GLN A O 1
ATOM 833 N N . GLU A 1 104 ? 14.847 -4.441 -25.442 1.00 76.19 104 GLU A N 1
ATOM 834 C CA . GLU A 1 104 ? 15.530 -3.277 -24.893 1.00 76.19 104 GLU A CA 1
ATOM 835 C C . GLU A 1 104 ? 16.020 -2.423 -26.071 1.00 76.19 104 GLU A C 1
ATOM 837 O O . GLU A 1 104 ? 17.101 -2.630 -26.623 1.00 76.19 104 GLU A O 1
ATOM 842 N N . ASN A 1 105 ? 15.165 -1.495 -26.507 1.00 75.75 105 ASN A N 1
ATOM 843 C CA . ASN A 1 105 ? 15.446 -0.615 -27.645 1.00 75.75 105 ASN A CA 1
ATOM 844 C C . ASN A 1 105 ? 15.911 0.786 -27.205 1.00 75.75 105 ASN A C 1
ATOM 846 O O . ASN A 1 105 ? 15.962 1.705 -28.020 1.00 75.75 105 ASN A O 1
ATOM 850 N N . SER A 1 106 ? 16.218 0.984 -25.921 1.00 70.31 106 SER A N 1
ATOM 851 C CA . SER A 1 106 ? 16.489 2.285 -25.317 1.00 70.31 106 SER A CA 1
ATOM 852 C C . SER A 1 106 ? 17.904 2.333 -24.743 1.00 70.31 106 SER A C 1
ATOM 854 O O . SER A 1 106 ? 18.122 1.993 -23.586 1.00 70.31 106 SER A O 1
ATOM 856 N N . SER A 1 107 ? 18.857 2.899 -25.487 1.00 68.88 107 SER A N 1
ATOM 857 C CA . SER A 1 107 ? 20.256 3.062 -25.041 1.00 68.88 107 SER A CA 1
ATOM 858 C C . SER A 1 107 ? 20.412 3.624 -23.617 1.00 68.88 107 SER A C 1
ATOM 860 O O . SER A 1 107 ? 21.310 3.215 -22.888 1.00 68.88 107 SER A O 1
ATOM 862 N N . PHE A 1 108 ? 19.505 4.509 -23.190 1.00 64.81 108 PHE A N 1
ATOM 863 C CA . PHE A 1 108 ? 19.432 5.016 -21.817 1.00 64.81 108 PHE A CA 1
ATOM 864 C C . PHE A 1 108 ? 19.220 3.916 -20.763 1.00 64.81 108 PHE A C 1
ATOM 866 O O . PHE A 1 108 ? 19.889 3.909 -19.737 1.00 64.81 108 PHE A O 1
ATOM 873 N N . VAL A 1 109 ? 18.305 2.984 -21.031 1.00 69.69 109 VAL A N 1
ATOM 874 C CA . VAL A 1 109 ? 17.994 1.868 -20.135 1.00 69.69 109 VAL A CA 1
ATOM 875 C C . VAL A 1 109 ? 19.148 0.873 -20.154 1.00 69.69 109 VAL A C 1
ATOM 877 O O . VAL A 1 109 ? 19.598 0.468 -19.090 1.00 69.69 109 VAL A O 1
ATOM 880 N N . ARG A 1 110 ? 19.705 0.558 -21.333 1.00 71.75 110 ARG A N 1
ATOM 881 C CA . ARG A 1 110 ? 20.890 -0.311 -21.459 1.00 71.75 110 ARG A CA 1
ATOM 882 C C . ARG A 1 110 ? 22.037 0.090 -20.536 1.00 71.75 110 ARG A C 1
ATOM 884 O O . ARG A 1 110 ? 22.636 -0.772 -19.910 1.00 71.75 110 ARG A O 1
ATOM 891 N N . ASN A 1 111 ? 22.324 1.386 -20.451 1.00 70.69 111 ASN A N 1
ATOM 892 C CA . ASN A 1 111 ? 23.443 1.904 -19.662 1.00 70.69 111 ASN A CA 1
ATOM 893 C C . ASN A 1 111 ? 23.201 1.862 -18.142 1.00 70.69 111 ASN A C 1
ATOM 895 O O . ASN A 1 111 ? 24.142 2.069 -17.387 1.00 70.69 111 ASN A O 1
ATOM 899 N N . GLN A 1 112 ? 21.959 1.643 -17.700 1.00 74.00 112 GLN A N 1
ATOM 900 C CA . GLN A 1 112 ? 21.556 1.598 -16.287 1.00 74.00 112 GLN A CA 1
ATOM 901 C C . GLN A 1 112 ? 21.147 0.189 -15.829 1.00 74.00 112 GLN A C 1
ATOM 903 O O . GLN A 1 112 ? 20.811 -0.004 -14.664 1.00 74.00 112 GLN A O 1
ATOM 908 N N . LEU A 1 113 ? 21.116 -0.788 -16.739 1.00 80.81 113 LEU A N 1
ATOM 909 C CA . LEU A 1 113 ? 20.711 -2.153 -16.429 1.00 80.81 113 LEU A CA 1
ATOM 910 C C . LEU A 1 113 ? 21.895 -2.974 -15.933 1.00 80.81 113 LEU A C 1
ATOM 912 O O . LEU A 1 113 ? 22.772 -3.351 -16.709 1.00 80.81 113 LEU A O 1
ATOM 916 N N . GLU A 1 114 ? 21.839 -3.347 -14.662 1.00 85.44 114 GLU A N 1
ATOM 917 C CA . GLU A 1 114 ? 22.646 -4.429 -14.117 1.00 85.44 114 GLU A CA 1
ATOM 918 C C . GLU A 1 114 ? 21.839 -5.728 -14.146 1.00 85.44 114 GLU A C 1
ATOM 920 O O . GLU A 1 114 ? 20.650 -5.754 -13.802 1.00 85.44 114 GLU A O 1
ATOM 925 N N . LEU A 1 115 ? 22.470 -6.805 -14.624 1.00 88.56 115 LEU A N 1
ATOM 926 C CA . LEU A 1 115 ? 21.819 -8.094 -14.837 1.00 88.56 115 LEU A CA 1
ATOM 927 C C . LEU A 1 115 ? 22.539 -9.217 -14.088 1.00 88.56 115 LEU A C 1
ATOM 929 O O . LEU A 1 115 ? 23.742 -9.406 -14.246 1.00 88.56 115 LEU A O 1
ATOM 933 N N . GLU A 1 116 ? 21.772 -10.050 -13.392 1.00 86.44 116 GLU A N 1
ATOM 934 C CA . GLU A 1 116 ? 22.210 -11.329 -12.833 1.00 86.44 116 GLU A CA 1
ATOM 935 C C . GLU A 1 116 ? 21.518 -12.458 -13.599 1.00 86.44 116 GLU A C 1
ATOM 937 O O . GLU A 1 116 ? 20.297 -12.605 -13.558 1.00 86.44 116 GLU A O 1
ATOM 942 N N . ASN A 1 117 ? 22.287 -13.260 -14.342 1.00 87.12 117 ASN A N 1
ATOM 943 C CA . ASN A 1 117 ? 21.759 -14.384 -15.130 1.00 87.12 117 ASN A CA 1
ATOM 944 C C . ASN A 1 117 ? 20.598 -13.994 -16.078 1.00 87.12 117 ASN A C 1
ATOM 946 O O . ASN A 1 117 ? 19.674 -14.776 -16.313 1.00 87.12 117 ASN A O 1
ATOM 950 N N . GLY A 1 118 ? 20.636 -12.770 -16.619 1.00 87.94 118 GLY A N 1
ATOM 951 C CA . GLY A 1 118 ? 19.605 -12.222 -17.508 1.00 87.94 118 GLY A CA 1
ATOM 952 C C . GLY A 1 118 ? 18.388 -11.607 -16.801 1.00 87.94 118 GLY A C 1
ATOM 953 O O . GLY A 1 118 ? 17.444 -11.203 -17.486 1.00 87.94 118 GLY A O 1
ATOM 954 N N . TYR A 1 119 ? 18.404 -11.520 -15.468 1.00 93.12 119 TYR A N 1
ATOM 955 C CA . TYR A 1 119 ? 17.387 -10.841 -14.665 1.00 93.12 119 TYR A CA 1
ATOM 956 C C . TYR A 1 119 ? 17.870 -9.479 -14.177 1.00 93.12 119 TYR A C 1
ATOM 958 O O . TYR A 1 119 ? 19.030 -9.334 -13.810 1.00 93.12 119 TYR A O 1
ATOM 966 N N . VAL A 1 120 ? 16.972 -8.496 -14.151 1.00 92.69 120 VAL A N 1
ATOM 967 C CA . VAL A 1 120 ? 17.267 -7.131 -13.702 1.00 92.69 120 VAL A CA 1
ATOM 968 C C . VAL A 1 120 ? 17.477 -7.095 -12.192 1.00 92.69 120 VAL A C 1
ATOM 970 O O . VAL A 1 120 ? 16.612 -7.531 -11.424 1.00 92.69 120 VAL A O 1
ATOM 973 N N . MET A 1 121 ? 18.610 -6.532 -11.787 1.00 91.19 121 MET A N 1
ATOM 974 C CA . MET A 1 121 ? 18.975 -6.310 -10.391 1.00 91.19 121 MET A CA 1
ATOM 975 C C . MET A 1 121 ? 18.084 -5.246 -9.736 1.00 91.19 121 MET A C 1
ATOM 977 O O . MET A 1 121 ? 17.551 -4.356 -10.395 1.00 91.19 121 MET A O 1
ATOM 981 N N . ASN A 1 122 ? 17.880 -5.344 -8.425 1.00 86.69 122 ASN A N 1
ATOM 982 C CA . ASN A 1 122 ? 17.023 -4.450 -7.642 1.00 86.69 122 ASN A CA 1
ATOM 983 C C . ASN A 1 122 ? 17.776 -3.258 -7.017 1.00 86.69 122 ASN A C 1
ATOM 985 O O . ASN A 1 122 ? 17.239 -2.530 -6.184 1.00 86.69 122 ASN A O 1
ATOM 989 N N . ASP A 1 123 ? 19.005 -3.007 -7.445 1.00 81.50 123 ASP A N 1
ATOM 990 C CA . ASP A 1 123 ? 19.680 -1.717 -7.302 1.00 81.50 123 ASP A CA 1
ATOM 991 C C . ASP A 1 123 ? 19.367 -0.756 -8.461 1.00 81.50 123 ASP A C 1
ATOM 993 O O . ASP A 1 123 ? 19.789 0.402 -8.426 1.00 81.50 123 ASP A O 1
ATOM 997 N N . PHE A 1 124 ? 18.570 -1.214 -9.436 1.00 78.69 124 PHE A N 1
ATOM 998 C CA . PHE A 1 124 ? 18.122 -0.433 -10.578 1.00 78.69 124 PHE A CA 1
ATOM 999 C C . PHE A 1 124 ? 17.582 0.935 -10.154 1.00 78.69 124 PHE A C 1
ATOM 1001 O O . PHE A 1 124 ? 16.607 1.053 -9.404 1.00 78.69 124 PHE A O 1
ATOM 1008 N N . SER A 1 125 ? 18.206 1.975 -10.695 1.00 70.94 125 SER A N 1
ATOM 1009 C CA . SER A 1 125 ? 17.843 3.364 -10.460 1.00 70.94 125 SER A CA 1
ATOM 1010 C C . SER A 1 125 ? 17.853 4.141 -11.771 1.00 70.94 125 SER A C 1
ATOM 1012 O O . SER A 1 125 ? 18.633 3.849 -12.678 1.00 70.94 125 SER A O 1
ATOM 1014 N N . ILE A 1 126 ? 16.954 5.119 -11.895 1.00 65.25 126 ILE A N 1
ATOM 1015 C CA . ILE A 1 126 ? 16.824 5.931 -13.106 1.00 65.25 126 ILE A CA 1
ATOM 1016 C C . ILE A 1 126 ? 17.216 7.358 -12.778 1.00 65.25 126 ILE A C 1
ATOM 1018 O O . ILE A 1 126 ? 16.457 8.050 -12.112 1.00 65.25 126 ILE A O 1
ATOM 1022 N N . GLY A 1 127 ? 18.349 7.804 -13.331 1.00 60.00 127 GLY A N 1
ATOM 1023 C CA . GLY A 1 127 ? 18.720 9.219 -13.392 1.00 60.00 127 GLY A CA 1
ATOM 1024 C C . GLY A 1 127 ? 18.616 9.933 -12.046 1.00 60.00 127 GLY A C 1
ATOM 1025 O O . GLY A 1 127 ? 17.679 10.693 -11.833 1.00 60.00 127 GLY A O 1
ATOM 1026 N N . ASN A 1 128 ? 19.598 9.716 -11.172 1.00 62.56 128 ASN A N 1
ATOM 1027 C CA . ASN A 1 128 ? 19.603 10.273 -9.821 1.00 62.56 128 ASN A CA 1
ATOM 1028 C C . ASN A 1 128 ? 20.483 11.517 -9.727 1.00 62.56 128 ASN A C 1
ATOM 1030 O O . ASN A 1 128 ? 21.688 11.389 -9.487 1.00 62.56 128 ASN A O 1
ATOM 1034 N N . PRO A 1 129 ? 19.936 12.730 -9.895 1.00 64.62 129 PRO A N 1
ATOM 1035 C CA . PRO A 1 129 ? 20.702 13.912 -9.557 1.00 64.62 129 PRO A CA 1
ATOM 1036 C C . PRO A 1 129 ? 20.958 13.936 -8.041 1.00 64.62 129 PRO A C 1
ATOM 1038 O O . PRO A 1 129 ? 20.119 13.511 -7.245 1.00 64.62 129 PRO A O 1
ATOM 1041 N N . ASN A 1 130 ? 22.111 14.463 -7.622 1.00 72.56 130 ASN A N 1
ATOM 1042 C CA . ASN A 1 130 ? 22.421 14.667 -6.197 1.00 72.56 130 ASN A CA 1
ATOM 1043 C C . ASN A 1 130 ? 21.487 15.699 -5.534 1.00 72.56 130 ASN A C 1
ATOM 1045 O O . ASN A 1 130 ? 21.427 15.791 -4.307 1.00 72.56 130 ASN A O 1
ATOM 1049 N N . THR A 1 131 ? 20.761 16.472 -6.343 1.00 73.00 131 THR A N 1
ATOM 1050 C CA . THR A 1 131 ? 19.812 17.497 -5.918 1.00 73.00 131 THR A CA 1
ATOM 1051 C C . THR A 1 131 ? 18.531 17.435 -6.744 1.00 73.00 131 THR A C 1
ATOM 1053 O O . THR A 1 131 ? 18.550 17.111 -7.930 1.00 73.00 131 THR A O 1
ATOM 1056 N N . MET A 1 132 ? 17.404 17.777 -6.131 1.00 75.50 132 MET A N 1
ATOM 1057 C CA . MET A 1 132 ? 16.126 17.987 -6.813 1.00 75.50 132 MET A CA 1
ATOM 1058 C C . MET A 1 132 ? 15.548 19.341 -6.405 1.00 75.50 132 MET A C 1
ATOM 1060 O O . MET A 1 132 ? 15.994 19.938 -5.430 1.00 75.50 132 MET A O 1
ATOM 1064 N N . VAL A 1 133 ? 14.564 19.835 -7.152 1.00 70.31 133 VAL A N 1
ATOM 1065 C CA . VAL A 1 133 ? 13.786 21.018 -6.769 1.00 70.31 133 VAL A CA 1
ATOM 1066 C C . VAL A 1 133 ? 12.412 20.540 -6.323 1.00 70.31 133 VAL A C 1
ATOM 1068 O O . VAL A 1 133 ? 11.737 19.816 -7.059 1.00 70.31 133 VAL A O 1
ATOM 1071 N N . ASP A 1 134 ? 12.027 20.891 -5.101 1.00 70.44 134 ASP A N 1
ATOM 1072 C CA . ASP A 1 134 ? 10.712 20.574 -4.568 1.00 70.44 134 ASP A CA 1
ATOM 1073 C C . ASP A 1 134 ? 9.618 21.463 -5.187 1.00 70.44 134 ASP A C 1
ATOM 1075 O O . ASP A 1 134 ? 9.870 22.372 -5.981 1.00 70.44 134 ASP A O 1
ATOM 1079 N N . ILE A 1 135 ? 8.364 21.200 -4.826 1.00 63.22 135 ILE A N 1
ATOM 1080 C CA . ILE A 1 135 ? 7.210 21.955 -5.337 1.00 63.22 135 ILE A CA 1
ATOM 1081 C C . ILE A 1 135 ? 7.209 23.441 -4.937 1.00 63.22 135 ILE A C 1
ATOM 1083 O O . ILE A 1 135 ? 6.513 24.230 -5.569 1.00 63.22 135 ILE A O 1
ATOM 1087 N N . ASN A 1 136 ? 7.982 23.824 -3.918 1.00 66.06 136 ASN A N 1
ATOM 1088 C CA . ASN A 1 136 ? 8.129 25.203 -3.458 1.00 66.06 136 ASN A CA 1
ATOM 1089 C C . ASN A 1 136 ? 9.306 25.914 -4.145 1.00 66.06 136 ASN A C 1
ATOM 1091 O O . ASN A 1 136 ? 9.632 27.044 -3.787 1.00 66.06 136 ASN A O 1
ATOM 1095 N N . GLY A 1 137 ? 9.970 25.266 -5.108 1.00 69.31 137 GLY A N 1
ATOM 1096 C CA . GLY A 1 137 ? 11.169 25.800 -5.749 1.00 69.31 137 GLY A CA 1
ATOM 1097 C C . GLY A 1 137 ? 12.432 25.675 -4.894 1.00 69.31 137 GLY A C 1
ATOM 1098 O O . GLY A 1 137 ? 13.453 26.272 -5.230 1.00 69.31 137 GLY A O 1
ATOM 1099 N N . THR A 1 138 ? 12.391 24.911 -3.800 1.00 77.44 138 THR A N 1
ATOM 1100 C CA . THR A 1 138 ? 13.531 24.727 -2.898 1.00 77.44 138 THR A CA 1
ATOM 1101 C C . THR A 1 138 ? 14.401 23.571 -3.365 1.00 77.44 138 THR A C 1
ATOM 1103 O O . THR A 1 138 ? 13.903 22.503 -3.719 1.00 77.44 138 THR A O 1
ATOM 1106 N N . ILE A 1 139 ? 15.720 23.758 -3.333 1.00 79.19 139 ILE A N 1
ATOM 1107 C CA . ILE A 1 139 ? 16.666 22.679 -3.617 1.00 79.19 139 ILE A CA 1
ATOM 1108 C C . ILE A 1 139 ? 16.677 21.708 -2.430 1.00 79.19 139 ILE 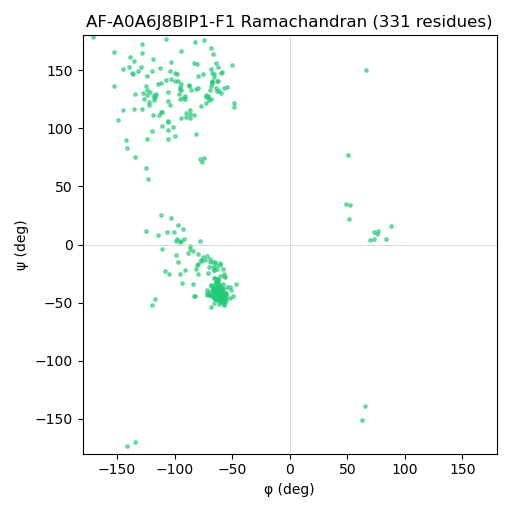A C 1
ATOM 1110 O O . ILE A 1 139 ? 16.974 22.100 -1.303 1.00 79.19 139 ILE A O 1
ATOM 1114 N N . ILE A 1 140 ? 16.375 20.441 -2.695 1.00 81.69 140 ILE A N 1
ATOM 1115 C CA . ILE A 1 140 ? 16.501 19.323 -1.755 1.00 81.69 140 ILE A CA 1
ATOM 1116 C C . ILE A 1 140 ? 17.686 18.450 -2.158 1.00 81.69 140 ILE A C 1
ATOM 1118 O O . ILE A 1 140 ? 17.946 18.242 -3.347 1.00 81.69 140 ILE A O 1
ATOM 1122 N N . THR A 1 141 ? 18.423 17.945 -1.174 1.00 83.31 141 THR A N 1
ATOM 1123 C CA . THR A 1 141 ? 19.622 17.133 -1.396 1.00 83.31 141 THR A CA 1
ATOM 1124 C C . THR A 1 141 ? 19.327 15.664 -1.153 1.00 83.31 141 THR A C 1
ATOM 1126 O O . THR A 1 141 ? 18.478 15.310 -0.331 1.00 83.31 141 THR A O 1
ATOM 1129 N N . LYS A 1 142 ? 20.035 14.799 -1.881 1.00 83.44 142 LYS A N 1
ATOM 1130 C CA . LYS A 1 142 ? 20.018 13.360 -1.632 1.00 83.44 142 LYS A CA 1
ATOM 1131 C C . LYS A 1 142 ? 20.597 13.070 -0.243 1.00 83.44 142 LYS A C 1
ATOM 1133 O O . LYS A 1 142 ? 21.654 13.591 0.109 1.00 83.44 142 LYS A O 1
ATOM 1138 N N . GLN A 1 143 ? 19.894 12.253 0.528 1.00 82.31 143 GLN A N 1
ATOM 1139 C CA . GLN A 1 143 ? 20.286 11.769 1.851 1.00 82.31 143 GLN A CA 1
ATOM 1140 C C . GLN A 1 143 ? 20.669 10.283 1.774 1.00 82.31 143 GLN A C 1
ATOM 1142 O O . GLN A 1 143 ? 20.555 9.650 0.718 1.00 82.31 143 GLN A O 1
ATOM 1147 N N . ASP A 1 144 ? 21.115 9.719 2.898 1.00 75.38 144 ASP A N 1
ATOM 1148 C CA . ASP A 1 144 ? 21.411 8.291 2.993 1.00 75.38 144 ASP A CA 1
ATOM 1149 C C . ASP A 1 144 ? 20.186 7.444 2.623 1.00 75.38 144 ASP A C 1
ATOM 1151 O O . ASP A 1 144 ? 19.054 7.697 3.048 1.00 75.38 144 ASP A O 1
ATOM 1155 N N . ARG A 1 145 ? 20.425 6.418 1.803 1.00 68.31 145 ARG A N 1
ATOM 1156 C CA . ARG A 1 145 ? 19.386 5.515 1.305 1.00 68.31 145 ARG A CA 1
ATOM 1157 C C . ARG A 1 145 ? 18.843 4.661 2.453 1.00 68.31 145 ARG A C 1
ATOM 1159 O O . ARG A 1 145 ? 19.597 3.927 3.088 1.00 68.31 145 ARG A O 1
ATOM 1166 N N . ILE A 1 146 ? 17.527 4.686 2.669 1.00 64.19 146 ILE A N 1
ATOM 1167 C CA . ILE A 1 146 ? 16.843 3.811 3.633 1.00 64.19 146 ILE A CA 1
ATOM 1168 C C . ILE A 1 146 ? 15.979 2.815 2.854 1.00 64.19 146 ILE A C 1
ATOM 1170 O O . ILE A 1 146 ? 14.895 3.131 2.366 1.00 64.19 146 ILE A O 1
ATOM 1174 N N . GLY A 1 147 ? 16.462 1.577 2.731 1.00 70.06 147 GLY A N 1
ATOM 1175 C CA . GLY A 1 147 ? 15.765 0.527 1.986 1.00 70.06 147 GLY A CA 1
ATOM 1176 C C . GLY A 1 147 ? 15.668 0.827 0.478 1.00 70.06 147 GLY A C 1
ATOM 1177 O O . GLY A 1 147 ? 16.648 1.270 -0.122 1.00 70.06 147 GLY A O 1
ATOM 1178 N N . PRO A 1 148 ? 14.523 0.559 -0.180 1.00 70.31 148 PRO A N 1
ATOM 1179 C CA . PRO A 1 148 ? 14.392 0.738 -1.627 1.00 70.31 148 PRO A CA 1
ATOM 1180 C C . PRO A 1 148 ? 14.220 2.196 -2.056 1.00 70.31 148 PRO A C 1
ATOM 1182 O O . PRO A 1 148 ? 14.324 2.473 -3.247 1.00 70.31 148 PRO A O 1
ATOM 1185 N N . ALA A 1 149 ? 13.917 3.095 -1.116 1.00 81.31 149 ALA A N 1
ATOM 1186 C CA . ALA A 1 149 ? 13.630 4.487 -1.403 1.00 81.31 149 ALA A CA 1
ATOM 1187 C C . ALA A 1 149 ? 14.910 5.320 -1.438 1.00 81.31 149 ALA A C 1
ATOM 1189 O O . ALA A 1 149 ? 15.793 5.197 -0.585 1.00 81.31 149 ALA A O 1
ATOM 1190 N N . GLU A 1 150 ? 14.982 6.198 -2.426 1.00 83.19 150 GLU A N 1
ATOM 1191 C CA . GLU A 1 150 ? 15.939 7.284 -2.471 1.00 83.19 150 GLU A CA 1
ATOM 1192 C C . GLU A 1 150 ? 15.365 8.474 -1.731 1.00 83.19 150 GLU A C 1
ATOM 1194 O O . GLU A 1 150 ? 14.344 9.042 -2.124 1.00 83.19 150 GLU A O 1
ATOM 1199 N N . ARG A 1 151 ? 16.031 8.832 -0.640 1.00 85.19 151 ARG A N 1
ATOM 1200 C CA . ARG A 1 151 ? 15.580 9.902 0.224 1.00 85.19 151 ARG A CA 1
ATOM 1201 C C . ARG A 1 151 ? 16.183 11.222 -0.219 1.00 85.19 151 ARG A C 1
ATOM 1203 O O . ARG A 1 151 ? 17.398 11.344 -0.359 1.00 85.19 151 ARG A O 1
ATOM 1210 N N . TYR A 1 152 ? 15.328 12.213 -0.406 1.00 84.25 152 TYR A N 1
ATOM 1211 C CA . TYR A 1 152 ? 15.700 13.591 -0.679 1.00 84.25 152 TYR A CA 1
ATOM 1212 C C . TYR A 1 152 ? 15.047 14.483 0.356 1.00 84.25 152 TYR A C 1
ATOM 1214 O O . TYR A 1 152 ? 13.869 14.320 0.656 1.00 84.25 152 TYR A O 1
ATOM 1222 N N . GLY A 1 153 ? 15.764 15.455 0.894 1.00 83.69 153 GLY A N 1
ATOM 1223 C CA . GLY A 1 153 ? 15.132 16.328 1.865 1.00 83.69 153 GLY A CA 1
ATOM 1224 C C . GLY A 1 153 ? 15.944 17.534 2.259 1.00 83.69 153 GLY A C 1
ATOM 1225 O O . GLY A 1 153 ? 17.067 17.747 1.810 1.00 83.69 153 GLY A O 1
ATOM 1226 N N . ASN A 1 154 ? 15.317 18.316 3.118 1.00 76.50 154 ASN A N 1
ATOM 1227 C CA . ASN A 1 154 ? 15.874 19.437 3.853 1.00 76.50 154 ASN A CA 1
ATOM 1228 C C . ASN A 1 154 ? 15.274 19.428 5.271 1.00 76.50 154 ASN A C 1
ATOM 1230 O O . ASN A 1 154 ? 14.536 18.508 5.632 1.00 76.50 154 ASN A O 1
ATOM 1234 N N . ASP A 1 155 ? 15.549 20.463 6.063 1.00 71.44 155 ASP A N 1
ATOM 1235 C CA . ASP A 1 155 ? 15.049 20.569 7.442 1.00 71.44 155 ASP A CA 1
ATOM 1236 C C . ASP A 1 155 ? 13.509 20.591 7.548 1.00 71.44 155 ASP A C 1
ATOM 1238 O O . ASP A 1 155 ? 12.955 20.337 8.616 1.00 71.44 155 ASP A O 1
ATOM 1242 N N . PHE A 1 156 ? 12.801 20.869 6.447 1.00 69.19 156 PHE A N 1
ATOM 1243 C CA . PHE A 1 156 ? 11.350 21.076 6.425 1.00 69.19 156 PHE A CA 1
ATOM 1244 C C . PHE A 1 156 ? 10.567 19.937 5.767 1.00 69.19 156 PHE A C 1
ATOM 1246 O O . PHE A 1 156 ? 9.370 19.790 6.010 1.00 69.19 156 PHE A O 1
ATOM 1253 N N . SER A 1 157 ? 11.205 19.149 4.903 1.00 72.56 157 SER A N 1
ATOM 1254 C CA . SER A 1 157 ? 10.527 18.150 4.081 1.00 72.56 157 SER A CA 1
ATOM 1255 C C . SER A 1 157 ? 11.455 17.000 3.713 1.00 72.56 157 SER A C 1
ATOM 1257 O O . SER A 1 157 ? 12.605 17.207 3.331 1.00 72.56 157 SER A O 1
ATOM 1259 N N . ASN A 1 158 ? 10.930 15.779 3.813 1.00 83.69 158 ASN A N 1
ATOM 1260 C CA . ASN A 1 158 ? 11.597 14.563 3.363 1.00 83.69 158 ASN A CA 1
ATOM 1261 C C . ASN A 1 158 ? 10.718 13.880 2.314 1.00 83.69 158 ASN A C 1
ATOM 1263 O O . ASN A 1 158 ? 9.517 13.702 2.520 1.00 83.69 158 ASN A O 1
ATOM 1267 N N . TYR A 1 159 ? 11.332 13.508 1.204 1.00 85.00 159 TYR A N 1
ATOM 1268 C CA . TYR A 1 159 ? 10.734 12.831 0.070 1.00 85.00 159 TYR A CA 1
ATOM 1269 C C . TYR A 1 159 ? 11.411 11.481 -0.099 1.00 85.00 159 TYR A C 1
ATOM 1271 O O . TYR A 1 159 ? 12.625 11.423 -0.286 1.00 85.00 159 TYR A O 1
ATOM 1279 N N . ASP A 1 160 ? 10.613 10.425 -0.097 1.00 87.44 160 ASP A N 1
ATOM 1280 C CA . ASP A 1 160 ? 11.077 9.069 -0.347 1.00 87.44 160 ASP A CA 1
ATOM 1281 C C . ASP A 1 160 ? 10.627 8.666 -1.751 1.00 87.44 160 ASP A C 1
ATOM 1283 O O . ASP A 1 160 ? 9.446 8.430 -2.017 1.00 87.44 160 ASP A O 1
ATOM 1287 N N . PHE A 1 161 ? 11.580 8.633 -2.680 1.00 86.50 161 PHE A N 1
ATOM 1288 C CA . PHE A 1 161 ? 11.341 8.272 -4.070 1.00 86.50 161 PHE A CA 1
ATOM 1289 C C . PHE A 1 161 ? 11.635 6.796 -4.296 1.00 86.50 161 PHE A C 1
ATOM 1291 O O . PHE A 1 161 ? 12.737 6.317 -4.054 1.00 86.50 161 PHE A O 1
ATOM 1298 N N . VAL A 1 162 ? 10.660 6.068 -4.824 1.00 88.56 162 VAL A N 1
ATOM 1299 C CA . VAL A 1 162 ? 10.828 4.677 -5.245 1.00 88.56 162 VAL A CA 1
ATOM 1300 C C . VAL A 1 162 ? 10.613 4.606 -6.747 1.00 88.56 162 VAL A C 1
ATOM 1302 O O . VAL A 1 162 ? 9.599 5.085 -7.252 1.00 88.56 162 VAL A O 1
ATOM 1305 N N . VAL A 1 163 ? 11.540 3.993 -7.481 1.00 88.75 163 VAL A N 1
ATOM 1306 C CA . VAL A 1 163 ? 11.334 3.722 -8.909 1.00 88.75 163 VAL A CA 1
ATOM 1307 C C . VAL A 1 163 ? 10.287 2.620 -9.066 1.00 88.75 163 VAL A C 1
ATOM 1309 O O . VAL A 1 163 ? 10.387 1.551 -8.466 1.00 88.75 163 VAL A O 1
ATOM 1312 N N . GLY A 1 164 ? 9.268 2.891 -9.878 1.00 92.75 164 GLY A N 1
ATOM 1313 C CA . GLY A 1 164 ? 8.224 1.949 -10.255 1.00 92.75 164 GLY A CA 1
ATOM 1314 C C . GLY A 1 164 ? 8.231 1.695 -11.754 1.00 92.75 164 GLY A C 1
ATOM 1315 O O . GLY A 1 164 ? 8.175 2.635 -12.550 1.00 92.75 164 GLY A O 1
ATOM 1316 N N . LEU A 1 165 ? 8.245 0.426 -12.150 1.00 93.94 165 LEU A N 1
ATOM 1317 C CA . LEU A 1 165 ? 8.043 0.029 -13.544 1.00 93.94 165 LEU A CA 1
ATOM 1318 C C . LEU A 1 165 ? 6.582 -0.370 -13.741 1.00 93.94 165 LEU A C 1
ATOM 1320 O O . LEU A 1 165 ? 5.997 -1.007 -12.862 1.00 93.94 165 LEU A O 1
ATOM 1324 N N . VAL A 1 166 ? 5.992 -0.004 -14.879 1.00 95.38 166 VAL A N 1
ATOM 1325 C CA . VAL A 1 166 ? 4.600 -0.361 -15.198 1.00 95.38 166 VAL A CA 1
ATOM 1326 C C . VAL A 1 166 ? 4.477 -1.882 -15.245 1.00 95.38 166 VAL A C 1
ATOM 1328 O O . VAL A 1 166 ? 5.289 -2.537 -15.892 1.00 95.38 166 VAL A O 1
ATOM 1331 N N . CYS A 1 167 ? 3.467 -2.447 -14.585 1.00 96.00 167 CYS A N 1
ATOM 1332 C CA . CYS A 1 167 ? 3.237 -3.887 -14.508 1.00 96.00 167 CYS A CA 1
ATOM 1333 C C . CYS A 1 167 ? 1.847 -4.250 -15.044 1.00 96.00 167 CYS A C 1
ATOM 1335 O O . CYS A 1 167 ? 0.824 -3.821 -14.504 1.00 96.00 167 CYS A O 1
ATOM 1337 N N . ILE A 1 168 ? 1.822 -5.078 -16.089 1.00 94.75 168 ILE A N 1
ATOM 1338 C CA . ILE A 1 168 ? 0.612 -5.669 -16.662 1.00 94.75 168 ILE A CA 1
ATOM 1339 C C . ILE A 1 168 ? 0.582 -7.140 -16.249 1.00 94.75 168 ILE A C 1
ATOM 1341 O O . ILE A 1 168 ? 1.252 -7.987 -16.841 1.00 94.75 168 ILE A O 1
ATOM 1345 N N . CYS A 1 169 ? -0.194 -7.421 -15.203 1.00 92.88 169 CYS A N 1
ATOM 1346 C CA . CYS A 1 169 ? -0.344 -8.748 -14.611 1.00 92.88 169 CYS A CA 1
ATOM 1347 C C . CYS A 1 169 ? -1.836 -9.043 -14.361 1.00 92.88 169 CYS A C 1
ATOM 1349 O O . CYS A 1 169 ? -2.306 -8.908 -13.224 1.00 92.88 169 CYS A O 1
ATOM 1351 N N . PRO A 1 170 ? -2.608 -9.347 -15.427 1.00 92.44 170 PRO A N 1
ATOM 1352 C CA . PRO A 1 170 ? -4.045 -9.571 -15.329 1.00 92.44 170 PRO A CA 1
ATOM 1353 C C . PRO A 1 170 ? -4.418 -10.695 -14.368 1.00 92.44 170 PRO A C 1
ATOM 1355 O O . PRO A 1 170 ? -5.371 -10.514 -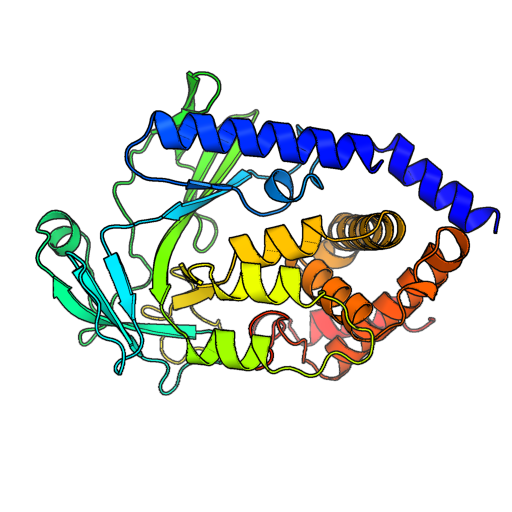13.618 1.00 92.44 170 PRO A O 1
ATOM 1358 N N . ASP A 1 171 ? -3.647 -11.787 -14.305 1.00 92.31 171 ASP A N 1
ATOM 1359 C CA . ASP A 1 171 ? -3.997 -12.940 -13.465 1.00 92.31 171 ASP A CA 1
ATOM 1360 C C . ASP A 1 171 ? -4.115 -12.566 -11.974 1.00 92.31 171 ASP A C 1
ATOM 1362 O O . ASP A 1 171 ? -5.013 -13.041 -11.276 1.00 92.31 171 ASP A O 1
ATOM 1366 N N . LEU A 1 172 ? -3.237 -11.689 -11.461 1.00 92.94 172 LEU A N 1
ATOM 1367 C CA . LEU A 1 172 ? -3.312 -11.230 -10.064 1.00 92.94 172 LEU A CA 1
ATOM 1368 C C . LEU A 1 172 ? -4.525 -10.335 -9.822 1.00 92.94 172 LEU A C 1
ATOM 1370 O O . LEU A 1 172 ? -5.222 -10.490 -8.818 1.00 92.94 172 LEU A O 1
ATOM 1374 N N . VAL A 1 173 ? -4.786 -9.403 -10.740 1.00 94.44 173 VAL A N 1
ATOM 1375 C CA . VAL A 1 173 ? -5.934 -8.495 -10.629 1.00 94.44 173 VAL A CA 1
ATOM 1376 C C . VAL A 1 173 ? -7.236 -9.282 -10.735 1.00 94.44 173 VAL A C 1
ATOM 1378 O O . VAL A 1 173 ? -8.165 -9.039 -9.971 1.00 94.44 173 VAL A O 1
ATOM 1381 N N . GLU A 1 174 ? -7.305 -10.259 -11.635 1.00 95.19 174 GLU A N 1
ATOM 1382 C CA . GLU A 1 174 ? -8.488 -11.079 -11.861 1.00 95.19 174 GLU A CA 1
ATOM 1383 C C . GLU A 1 174 ? -8.841 -11.918 -10.629 1.00 95.19 174 GLU A C 1
ATOM 1385 O O . GLU A 1 174 ? -10.013 -11.980 -10.253 1.00 95.19 174 GLU A O 1
ATOM 1390 N N . LYS A 1 175 ? -7.845 -12.497 -9.946 1.00 95.31 175 LYS A N 1
ATOM 1391 C CA . LYS A 1 175 ? -8.054 -13.167 -8.653 1.00 95.31 175 LYS A CA 1
ATOM 1392 C C . LYS A 1 175 ? -8.692 -12.235 -7.624 1.00 95.31 175 LYS A C 1
ATOM 1394 O O . LYS A 1 175 ? -9.663 -12.616 -6.974 1.00 95.31 175 LYS A O 1
ATOM 1399 N N . TRP A 1 176 ? -8.191 -11.003 -7.506 1.00 96.94 176 TRP A N 1
ATOM 1400 C CA . TRP A 1 176 ? -8.770 -10.007 -6.603 1.00 96.94 176 TRP A CA 1
ATOM 1401 C C . TRP A 1 176 ? -10.193 -9.613 -7.019 1.00 96.94 176 TRP A C 1
ATOM 1403 O O . TRP A 1 176 ? -11.083 -9.508 -6.175 1.00 96.94 176 TRP A O 1
ATOM 1413 N N . VAL A 1 177 ? -10.449 -9.428 -8.316 1.00 97.19 177 VAL A N 1
ATOM 1414 C CA . VAL A 1 177 ? -11.781 -9.085 -8.841 1.00 97.19 177 VAL A CA 1
ATOM 1415 C C . VAL A 1 177 ? -12.794 -10.189 -8.535 1.00 97.19 177 VAL A C 1
ATOM 1417 O O . VAL A 1 177 ? -13.871 -9.882 -8.026 1.00 97.19 177 VAL A O 1
ATOM 1420 N N . LYS A 1 178 ? -12.439 -11.456 -8.782 1.00 96.25 178 LYS A N 1
ATOM 1421 C CA . LYS A 1 178 ? -13.309 -12.632 -8.596 1.00 96.25 178 LYS A CA 1
ATOM 1422 C C . LYS A 1 178 ? -13.573 -13.003 -7.134 1.00 96.25 178 LYS A C 1
ATOM 1424 O O . LYS A 1 178 ? -14.424 -13.854 -6.889 1.00 96.25 178 LYS A O 1
ATOM 1429 N N . ARG A 1 179 ? -12.864 -12.400 -6.175 1.00 95.25 179 ARG A N 1
ATOM 1430 C CA . ARG A 1 179 ? -13.048 -12.679 -4.745 1.00 95.25 179 ARG A CA 1
ATOM 1431 C C . ARG A 1 179 ? -14.482 -12.376 -4.302 1.00 95.25 179 ARG A C 1
ATOM 1433 O O . ARG A 1 179 ? -15.012 -11.296 -4.581 1.00 95.25 179 ARG A O 1
ATOM 1440 N N . GLU A 1 180 ? -15.097 -13.326 -3.602 1.00 94.69 180 GLU A N 1
ATOM 1441 C CA . GLU A 1 180 ? -16.434 -13.162 -3.033 1.00 94.69 180 GLU A CA 1
ATOM 1442 C C . GLU A 1 180 ? -16.404 -12.144 -1.888 1.00 94.69 180 GLU A C 1
ATOM 1444 O O . GLU A 1 180 ? -15.545 -12.200 -1.012 1.00 94.69 180 GLU A O 1
ATOM 1449 N N . ARG A 1 181 ? -17.350 -11.200 -1.897 1.00 94.12 181 ARG A N 1
ATOM 1450 C CA . ARG A 1 181 ? -17.434 -10.108 -0.917 1.00 94.12 181 ARG A CA 1
ATOM 1451 C C . ARG A 1 181 ? -18.794 -10.133 -0.251 1.00 94.12 181 ARG A C 1
ATOM 1453 O O . ARG A 1 181 ? -19.735 -9.503 -0.732 1.00 94.12 181 ARG A O 1
ATOM 1460 N N . LYS A 1 182 ? -18.888 -10.860 0.864 1.00 92.69 182 LYS A N 1
ATOM 1461 C CA . LYS A 1 182 ? -20.144 -11.115 1.588 1.00 92.69 182 LYS A CA 1
ATOM 1462 C C . LYS A 1 182 ? -20.947 -9.843 1.887 1.00 92.69 182 LYS A C 1
ATOM 1464 O O . LYS A 1 182 ? -22.168 -9.860 1.779 1.00 92.69 182 LYS A O 1
ATOM 1469 N N . TYR A 1 183 ? -20.270 -8.751 2.243 1.00 95.25 183 TYR A N 1
ATOM 1470 C CA . TYR A 1 183 ? -20.910 -7.483 2.616 1.00 95.25 183 TYR A CA 1
ATOM 1471 C C . TYR A 1 183 ? -20.789 -6.390 1.544 1.00 95.25 183 TYR A C 1
ATOM 1473 O O . TYR A 1 183 ? -21.138 -5.237 1.786 1.00 95.25 183 TYR A O 1
ATOM 1481 N N . GLY A 1 184 ? -20.330 -6.747 0.340 1.00 93.12 184 GLY A N 1
ATOM 1482 C CA . GLY A 1 184 ? -20.400 -5.887 -0.843 1.00 93.12 184 GLY A CA 1
ATOM 1483 C C . GLY A 1 184 ? -19.436 -4.697 -0.879 1.00 93.12 184 GLY A C 1
ATOM 1484 O O . GLY A 1 184 ? -19.512 -3.915 -1.826 1.00 93.12 184 GLY A O 1
ATOM 1485 N N . TRP A 1 185 ? -18.532 -4.544 0.096 1.00 97.44 185 TRP A N 1
ATOM 1486 C CA . TRP A 1 185 ? -17.397 -3.627 -0.023 1.00 97.44 185 TRP A CA 1
ATOM 1487 C C . TRP A 1 185 ? -16.157 -4.372 -0.539 1.00 97.44 185 TRP A C 1
ATOM 1489 O O . TRP A 1 185 ? -15.882 -5.472 -0.061 1.00 97.44 185 TRP A O 1
ATOM 1499 N N . PRO A 1 186 ? -15.382 -3.786 -1.469 1.00 97.69 186 PRO A N 1
ATOM 1500 C CA . PRO A 1 186 ? -15.668 -2.589 -2.251 1.00 97.69 186 PRO A CA 1
ATOM 1501 C C . PRO A 1 186 ? -16.819 -2.837 -3.227 1.00 97.69 186 PRO A C 1
ATOM 1503 O O . PRO A 1 186 ? -16.974 -3.937 -3.757 1.00 97.69 186 PRO A O 1
ATOM 1506 N N . GLY A 1 187 ? -17.611 -1.797 -3.496 1.00 97.00 187 GLY A N 1
ATOM 1507 C CA . GLY A 1 187 ? -18.747 -1.909 -4.410 1.00 97.00 187 GLY A CA 1
ATOM 1508 C C . GLY A 1 187 ? -18.325 -2.238 -5.855 1.00 97.00 187 GLY A C 1
ATOM 1509 O O . GLY A 1 187 ? -17.218 -1.872 -6.267 1.00 97.00 187 GLY A O 1
ATOM 1510 N N . PRO A 1 188 ? -19.206 -2.840 -6.680 1.00 96.50 188 PRO A N 1
ATOM 1511 C CA . PRO A 1 188 ? -18.867 -3.300 -8.034 1.00 96.50 188 PRO A CA 1
ATOM 1512 C C . PRO A 1 188 ? -18.266 -2.225 -8.952 1.00 96.50 188 PRO A C 1
ATOM 1514 O O . PRO A 1 188 ? -17.353 -2.501 -9.730 1.00 96.50 188 PRO A O 1
ATOM 1517 N N . ASN A 1 189 ? -18.733 -0.977 -8.839 1.00 97.69 189 ASN A N 1
ATOM 1518 C CA . ASN A 1 189 ? -18.197 0.144 -9.616 1.00 97.69 189 ASN A CA 1
ATOM 1519 C C . ASN A 1 189 ? -16.737 0.447 -9.258 1.00 97.69 189 ASN A C 1
ATOM 1521 O O . ASN A 1 189 ? -15.922 0.675 -10.152 1.00 97.69 189 ASN A O 1
ATOM 1525 N N . LEU A 1 190 ? -16.400 0.415 -7.967 1.00 98.06 190 LEU A N 1
ATOM 1526 C CA . LEU A 1 190 ? -15.038 0.639 -7.493 1.00 98.06 190 LEU A CA 1
ATOM 1527 C C . LEU A 1 190 ? -14.123 -0.526 -7.887 1.00 98.06 190 LEU A C 1
ATOM 1529 O O . LEU A 1 190 ? -13.020 -0.292 -8.373 1.00 98.06 190 LEU A O 1
ATOM 1533 N N . VAL A 1 191 ? -14.607 -1.770 -7.784 1.00 98.06 191 VAL A N 1
ATOM 1534 C CA . VAL A 1 191 ? -13.892 -2.960 -8.279 1.00 98.06 191 VAL A CA 1
ATOM 1535 C C . VAL A 1 191 ? -13.573 -2.823 -9.770 1.00 98.06 191 VAL A C 1
ATOM 1537 O O . VAL A 1 191 ? -12.426 -3.020 -10.169 1.00 98.06 191 VAL A O 1
ATOM 1540 N N . LYS A 1 192 ? -14.548 -2.410 -10.593 1.00 97.31 192 LYS A N 1
ATOM 1541 C CA . LYS A 1 192 ? -14.346 -2.181 -12.032 1.00 97.31 192 LYS A CA 1
ATOM 1542 C C . LYS A 1 192 ? -13.289 -1.108 -12.295 1.00 97.31 192 LYS A C 1
ATOM 1544 O O . LYS A 1 192 ? -12.398 -1.326 -13.112 1.00 97.31 192 LYS A O 1
ATOM 1549 N N . GLN A 1 193 ? -13.359 0.027 -11.600 1.00 97.81 193 GLN A N 1
ATOM 1550 C CA . GLN A 1 193 ? -12.362 1.091 -11.740 1.00 97.81 193 GLN A CA 1
ATOM 1551 C C . GLN A 1 193 ? -10.961 0.593 -11.372 1.00 97.81 193 GLN A C 1
ATOM 1553 O O . GLN A 1 193 ? -10.039 0.741 -12.170 1.00 97.81 193 GLN A O 1
ATOM 1558 N N . ILE A 1 194 ? -10.818 -0.070 -10.222 1.00 97.12 194 ILE A N 1
ATOM 1559 C CA . ILE A 1 194 ? -9.546 -0.633 -9.755 1.00 97.12 194 ILE A CA 1
ATOM 1560 C C . ILE A 1 194 ? -8.987 -1.655 -10.748 1.00 97.12 194 ILE A C 1
ATOM 1562 O O . ILE A 1 194 ? -7.799 -1.611 -11.053 1.00 97.12 194 ILE A O 1
ATOM 1566 N N . SER A 1 195 ? -9.834 -2.525 -11.304 1.00 95.94 195 SER A N 1
ATOM 1567 C CA . SER A 1 195 ? -9.412 -3.560 -12.258 1.00 95.94 195 SER A CA 1
ATOM 1568 C C . SER A 1 195 ? -8.835 -3.008 -13.565 1.00 95.94 195 SER A C 1
ATOM 1570 O O . SER A 1 195 ? -8.104 -3.706 -14.258 1.00 95.94 195 SER A O 1
ATOM 1572 N N . SER A 1 196 ? -9.149 -1.751 -13.894 1.00 95.12 196 SER A N 1
ATOM 1573 C CA . SER A 1 196 ? -8.632 -1.063 -15.081 1.00 95.12 196 SER A CA 1
ATOM 1574 C C . SER A 1 196 ? -7.307 -0.331 -14.845 1.00 95.12 196 SER A C 1
ATOM 1576 O O . SER A 1 196 ? -6.717 0.191 -15.791 1.00 95.12 196 SER A O 1
ATOM 1578 N N . LEU A 1 197 ? -6.841 -0.259 -13.594 1.00 94.19 197 LEU A N 1
ATOM 1579 C CA . LEU A 1 197 ? -5.597 0.416 -13.249 1.00 94.19 197 LEU A CA 1
ATOM 1580 C C . LEU A 1 197 ? -4.388 -0.466 -13.563 1.00 94.19 197 LEU A C 1
ATOM 1582 O O . LEU A 1 197 ? -4.389 -1.675 -13.342 1.00 94.19 197 LEU A O 1
ATOM 1586 N N . GLU A 1 198 ? -3.311 0.180 -13.993 1.00 91.69 198 GLU A N 1
ATOM 1587 C CA . GLU A 1 198 ? -1.998 -0.452 -14.086 1.00 91.69 198 GLU A CA 1
ATOM 1588 C C . GLU A 1 198 ? -1.439 -0.779 -12.688 1.00 91.69 198 GLU A C 1
ATOM 1590 O O . GLU A 1 198 ? -1.546 0.014 -11.740 1.00 91.69 198 GLU A O 1
ATOM 1595 N N . GLY A 1 199 ? -0.817 -1.951 -12.565 1.00 95.56 199 GLY A N 1
ATOM 1596 C CA . GLY A 1 199 ? 0.043 -2.276 -11.435 1.00 95.56 199 GLY A CA 1
ATOM 1597 C C . GLY A 1 199 ? 1.440 -1.699 -11.640 1.00 95.56 199 GLY A C 1
ATOM 1598 O O . GLY A 1 199 ? 1.773 -1.178 -12.705 1.00 95.56 199 GLY A O 1
ATOM 1599 N N . HIS A 1 200 ? 2.286 -1.825 -10.625 1.00 96.62 200 HIS A N 1
ATOM 1600 C CA . HIS A 1 200 ? 3.700 -1.481 -10.723 1.00 96.62 200 HIS A CA 1
ATOM 1601 C C . HIS A 1 200 ? 4.557 -2.572 -10.084 1.00 96.62 200 HIS A C 1
ATOM 1603 O O . HIS A 1 200 ? 4.083 -3.336 -9.243 1.00 96.62 200 HIS A O 1
ATOM 1609 N N . VAL A 1 201 ? 5.827 -2.636 -10.471 1.00 96.19 201 VAL A N 1
ATOM 1610 C CA . VAL A 1 201 ? 6.857 -3.369 -9.729 1.00 96.19 201 VAL A CA 1
ATOM 1611 C C . VAL A 1 201 ? 7.892 -2.398 -9.187 1.00 96.19 201 VAL A C 1
ATOM 1613 O O . VAL A 1 201 ? 8.287 -1.458 -9.875 1.00 96.19 201 VAL A O 1
ATOM 1616 N N . VAL A 1 202 ? 8.311 -2.626 -7.946 1.00 94.69 202 VAL A N 1
ATOM 1617 C CA . VAL A 1 202 ? 9.325 -1.827 -7.247 1.00 94.69 202 VAL A CA 1
ATOM 1618 C C . VAL A 1 202 ? 10.517 -2.701 -6.857 1.00 94.69 202 VAL A C 1
ATOM 1620 O O . VAL A 1 202 ? 10.314 -3.892 -6.589 1.00 94.69 202 VAL A O 1
ATOM 1623 N N . PRO A 1 203 ? 11.737 -2.140 -6.796 1.00 92.44 203 PRO A N 1
ATOM 1624 C CA . PRO A 1 203 ? 12.969 -2.886 -6.550 1.00 92.44 203 PRO A CA 1
ATOM 1625 C C . PRO A 1 203 ? 13.101 -3.265 -5.065 1.00 92.44 203 PRO A C 1
ATOM 1627 O O . PRO A 1 203 ? 13.862 -2.689 -4.295 1.00 92.44 203 PRO A O 1
ATOM 1630 N N . VAL A 1 204 ? 12.267 -4.209 -4.632 1.00 90.25 204 VAL A N 1
ATOM 1631 C CA . VAL A 1 204 ? 12.198 -4.719 -3.261 1.00 90.25 204 VAL A CA 1
ATOM 1632 C C . VAL A 1 204 ? 12.098 -6.230 -3.322 1.00 90.25 204 VAL A C 1
ATOM 1634 O O . VAL A 1 204 ? 11.082 -6.759 -3.776 1.00 90.25 204 VAL A O 1
ATOM 1637 N N . SER A 1 205 ? 13.101 -6.923 -2.793 1.00 88.81 205 SER A N 1
ATOM 1638 C CA . SER A 1 205 ? 13.014 -8.366 -2.592 1.00 88.81 205 SER A CA 1
ATOM 1639 C C . SER A 1 205 ? 12.238 -8.710 -1.316 1.00 88.81 205 SER A C 1
ATOM 1641 O O . SER A 1 205 ? 12.143 -7.921 -0.371 1.00 88.81 205 SER A O 1
ATOM 1643 N N . ASN A 1 206 ? 11.665 -9.912 -1.280 1.00 87.94 206 ASN A N 1
ATOM 1644 C CA . ASN A 1 206 ? 11.265 -10.528 -0.021 1.00 87.94 206 ASN A CA 1
ATOM 1645 C C . ASN A 1 206 ? 12.538 -10.831 0.801 1.00 87.94 206 ASN A C 1
ATOM 1647 O O . ASN A 1 206 ? 13.575 -11.148 0.212 1.00 87.94 206 ASN A O 1
ATOM 1651 N N . LYS A 1 207 ? 12.477 -10.700 2.133 1.00 85.19 207 LYS A N 1
ATOM 1652 C CA . LYS A 1 207 ? 13.639 -10.930 3.009 1.00 85.19 207 LYS A CA 1
ATOM 1653 C C . LYS A 1 207 ? 14.123 -12.383 2.968 1.00 85.19 207 LYS A C 1
ATOM 1655 O O . LYS A 1 207 ? 15.327 -12.599 3.002 1.00 85.19 207 LYS A O 1
ATOM 1660 N N . ASP A 1 208 ? 13.207 -13.330 2.781 1.00 86.19 208 ASP A N 1
ATOM 1661 C CA . ASP A 1 208 ? 13.492 -14.769 2.712 1.00 86.19 208 ASP A CA 1
ATOM 1662 C C . ASP A 1 208 ? 13.602 -15.262 1.255 1.00 86.19 208 ASP A C 1
ATOM 1664 O O . ASP A 1 208 ? 13.480 -16.450 0.960 1.00 86.19 208 ASP A O 1
ATOM 1668 N N . SER A 1 209 ? 13.776 -14.334 0.308 1.00 87.81 209 SER A N 1
ATOM 1669 C CA . SER A 1 209 ? 13.871 -14.647 -1.117 1.00 87.81 209 SER A CA 1
ATOM 1670 C C . SER A 1 209 ? 15.148 -15.420 -1.434 1.00 87.81 209 SER A C 1
ATOM 1672 O O . SER A 1 209 ? 16.235 -15.045 -0.998 1.00 87.81 209 SER A O 1
ATOM 1674 N N . MET A 1 210 ? 15.041 -16.411 -2.323 1.00 88.38 210 MET A N 1
ATOM 1675 C CA . MET A 1 210 ? 16.208 -17.036 -2.963 1.00 88.38 210 MET A CA 1
ATOM 1676 C C . MET A 1 210 ? 16.960 -16.069 -3.891 1.00 88.38 210 MET A C 1
ATOM 1678 O O . MET A 1 210 ? 18.086 -16.347 -4.295 1.00 88.38 210 MET A O 1
ATOM 1682 N N . TYR A 1 211 ? 16.331 -14.945 -4.246 1.00 90.50 211 TYR A N 1
ATOM 1683 C CA . TYR A 1 211 ? 16.829 -13.953 -5.197 1.00 90.50 211 TYR A CA 1
ATOM 1684 C C . TYR A 1 211 ? 16.870 -12.560 -4.544 1.00 90.50 211 TYR A C 1
ATOM 1686 O O . TYR A 1 211 ? 16.090 -11.680 -4.919 1.00 90.50 211 TYR A O 1
ATOM 1694 N N . PRO A 1 212 ? 17.721 -12.337 -3.525 1.00 89.94 212 PRO A N 1
ATOM 1695 C CA . PRO A 1 212 ? 17.720 -11.095 -2.750 1.00 89.94 212 PRO A CA 1
ATOM 1696 C C . PRO A 1 212 ? 18.135 -9.864 -3.566 1.00 89.94 212 PRO A C 1
ATOM 1698 O O . PRO A 1 212 ? 17.666 -8.767 -3.267 1.00 89.94 212 PRO A O 1
ATOM 1701 N N . LEU A 1 213 ? 18.969 -10.039 -4.598 1.00 90.62 213 LEU A N 1
ATOM 1702 C CA . LEU A 1 213 ? 19.512 -8.952 -5.423 1.00 90.62 213 LEU A CA 1
ATOM 1703 C C . LEU A 1 213 ? 18.742 -8.710 -6.728 1.00 90.62 213 LEU A C 1
ATOM 1705 O O . LEU A 1 213 ? 18.900 -7.670 -7.348 1.00 90.62 213 LEU A O 1
ATOM 1709 N N . SER A 1 214 ? 17.886 -9.642 -7.144 1.00 92.44 214 SER A N 1
ATOM 1710 C CA . SER A 1 214 ? 17.112 -9.560 -8.394 1.00 92.44 214 SER A CA 1
ATOM 1711 C C . SER A 1 214 ? 15.600 -9.708 -8.168 1.00 92.44 214 SER A C 1
ATOM 1713 O O . SER A 1 214 ? 14.825 -9.868 -9.111 1.00 92.44 214 SER A O 1
ATOM 1715 N N . GLY A 1 215 ? 15.162 -9.639 -6.905 1.00 94.62 215 GLY A N 1
ATOM 1716 C CA . GLY A 1 215 ? 13.762 -9.697 -6.493 1.00 94.62 215 GLY A CA 1
ATOM 1717 C C . GLY A 1 215 ? 13.066 -8.335 -6.537 1.00 94.62 215 GLY A C 1
ATOM 1718 O O . GLY A 1 215 ? 13.571 -7.342 -6.008 1.00 94.62 215 GLY A O 1
ATOM 1719 N N . TRP A 1 216 ? 11.869 -8.323 -7.119 1.00 96.00 216 TRP A N 1
ATOM 1720 C CA . TRP A 1 216 ? 10.994 -7.167 -7.291 1.00 96.00 216 TRP A CA 1
ATOM 1721 C C . TRP A 1 216 ? 9.625 -7.434 -6.674 1.00 96.00 216 TRP A C 1
ATOM 1723 O O . TRP A 1 216 ? 9.107 -8.549 -6.743 1.00 96.00 216 TRP A O 1
ATOM 1733 N N . ARG A 1 217 ? 8.996 -6.405 -6.103 1.00 96.38 217 ARG A N 1
ATOM 1734 C CA . ARG A 1 217 ? 7.677 -6.510 -5.469 1.00 96.38 217 ARG A CA 1
ATOM 1735 C C . ARG A 1 217 ? 6.609 -5.876 -6.341 1.00 96.38 217 ARG A C 1
ATOM 1737 O O . ARG A 1 217 ? 6.736 -4.717 -6.719 1.00 96.38 217 ARG A O 1
ATOM 1744 N N . ILE A 1 218 ? 5.516 -6.596 -6.560 1.00 97.19 218 ILE A N 1
ATOM 1745 C CA . ILE A 1 218 ? 4.329 -6.091 -7.250 1.00 97.19 218 ILE A CA 1
ATOM 1746 C C . ILE A 1 218 ? 3.500 -5.241 -6.273 1.00 97.19 218 ILE A C 1
ATOM 1748 O O . ILE A 1 218 ? 3.273 -5.622 -5.116 1.00 97.19 218 ILE A O 1
ATOM 1752 N N . CYS A 1 219 ? 3.047 -4.074 -6.723 1.00 95.56 219 CYS A N 1
ATOM 1753 C CA . CYS A 1 219 ? 2.186 -3.177 -5.961 1.00 95.56 219 CYS A CA 1
ATOM 1754 C C . CYS A 1 219 ? 1.092 -2.537 -6.828 1.00 95.56 219 CYS A C 1
ATOM 1756 O O . CYS A 1 219 ? 1.249 -2.326 -8.029 1.00 95.56 219 CYS A O 1
ATOM 1758 N N . TYR A 1 220 ? -0.026 -2.195 -6.184 1.00 96.38 220 TYR A N 1
ATOM 1759 C CA . TYR A 1 220 ? -1.186 -1.554 -6.807 1.00 96.38 220 TYR A CA 1
ATOM 1760 C C . TYR A 1 220 ? -1.500 -0.231 -6.098 1.00 96.38 220 TYR A C 1
ATOM 1762 O O . TYR A 1 220 ? -2.597 -0.019 -5.590 1.00 96.38 220 TYR A O 1
ATOM 1770 N N . THR A 1 221 ? -0.514 0.668 -6.037 1.00 95.38 221 THR A N 1
ATOM 1771 C CA . THR A 1 221 ? -0.561 1.902 -5.232 1.00 95.38 221 THR A CA 1
ATOM 1772 C C . THR A 1 221 ? -1.812 2.750 -5.482 1.00 95.38 221 THR A C 1
ATOM 1774 O O . THR A 1 221 ? -2.477 3.158 -4.535 1.00 95.38 221 THR A O 1
ATOM 1777 N N . LYS A 1 222 ? -2.186 2.975 -6.751 1.00 96.06 222 LYS A N 1
ATOM 1778 C CA . LYS A 1 222 ? -3.404 3.728 -7.103 1.00 96.06 222 LYS A CA 1
ATOM 1779 C C . LYS A 1 222 ? -4.678 3.033 -6.608 1.00 96.06 222 LYS A C 1
ATOM 1781 O O . LYS A 1 222 ? -5.573 3.706 -6.106 1.00 96.06 222 LYS A O 1
ATOM 1786 N N . ALA A 1 223 ? -4.745 1.705 -6.719 1.00 97.38 223 ALA A N 1
ATOM 1787 C CA . ALA A 1 223 ? -5.889 0.934 -6.242 1.00 97.38 223 ALA A CA 1
ATOM 1788 C C . ALA A 1 223 ? -6.046 1.062 -4.724 1.00 97.38 223 ALA A C 1
ATOM 1790 O O . ALA A 1 223 ? -7.136 1.343 -4.240 1.00 97.38 223 ALA A O 1
ATOM 1791 N N . GLU A 1 224 ? -4.947 0.935 -3.977 1.00 97.94 224 GLU A N 1
ATOM 1792 C CA . GLU A 1 224 ? -4.959 1.103 -2.522 1.00 97.94 224 GLU A CA 1
ATOM 1793 C C . GLU A 1 224 ? -5.418 2.505 -2.101 1.00 97.94 224 GLU A C 1
ATOM 1795 O O . GLU A 1 224 ? -6.206 2.629 -1.167 1.00 97.94 224 GLU A O 1
ATOM 1800 N N . ILE A 1 225 ? -4.969 3.557 -2.797 1.00 97.38 225 ILE A N 1
ATOM 1801 C CA . ILE A 1 225 ? -5.421 4.934 -2.542 1.00 97.38 225 ILE A CA 1
ATOM 1802 C C . ILE A 1 225 ? -6.935 5.044 -2.767 1.00 97.38 225 ILE A C 1
ATOM 1804 O O . ILE A 1 225 ? -7.639 5.575 -1.910 1.00 97.38 225 ILE A O 1
ATOM 1808 N N . MET A 1 226 ? -7.449 4.500 -3.875 1.00 98.12 226 MET A N 1
ATOM 1809 C CA . MET A 1 226 ? -8.886 4.518 -4.175 1.00 98.12 226 MET A CA 1
ATOM 1810 C C . MET A 1 226 ? -9.718 3.752 -3.140 1.00 98.12 226 MET A C 1
ATOM 1812 O O . MET A 1 226 ? -10.806 4.199 -2.785 1.00 98.12 226 MET A O 1
ATOM 1816 N N . LEU A 1 227 ? -9.203 2.638 -2.612 1.00 98.50 227 LEU A N 1
ATOM 1817 C CA . LEU A 1 227 ? -9.853 1.899 -1.529 1.00 98.50 227 LEU A CA 1
ATOM 1818 C C . LEU A 1 227 ? -9.950 2.743 -0.254 1.00 98.50 227 LEU A C 1
ATOM 1820 O O . LEU A 1 227 ? -11.036 2.852 0.308 1.00 98.50 227 LEU A O 1
ATOM 1824 N N . VAL A 1 228 ? -8.865 3.405 0.163 1.00 98.31 228 VAL A N 1
ATOM 1825 C CA . VAL A 1 228 ? -8.885 4.308 1.333 1.00 98.31 228 VAL A CA 1
ATOM 1826 C C . VAL A 1 228 ? -9.808 5.506 1.104 1.00 98.31 228 VAL A C 1
ATOM 1828 O O . VAL A 1 228 ? -10.498 5.952 2.019 1.00 98.31 228 VAL A O 1
ATOM 1831 N N . HIS A 1 229 ? -9.851 6.043 -0.117 1.00 98.00 229 HIS A N 1
ATOM 1832 C CA . HIS A 1 229 ? -10.751 7.147 -0.460 1.00 98.00 229 HIS A CA 1
ATOM 1833 C C . HIS A 1 229 ? -12.229 6.746 -0.402 1.00 98.00 229 HIS A C 1
ATOM 1835 O O . HIS A 1 229 ? -13.070 7.619 -0.222 1.00 98.00 229 HIS A O 1
ATOM 1841 N N . SER A 1 230 ? -12.537 5.450 -0.502 1.00 97.69 230 SER A N 1
ATOM 1842 C CA . SER A 1 230 ? -13.903 4.919 -0.418 1.00 97.69 230 SER A CA 1
ATOM 1843 C C . SER A 1 230 ? -14.419 4.689 1.005 1.00 97.69 230 SER A C 1
ATOM 1845 O O . SER A 1 230 ? -15.577 4.304 1.169 1.00 97.69 230 SER A O 1
ATOM 1847 N N . PHE A 1 231 ? -13.577 4.877 2.024 1.00 97.69 231 PHE A N 1
ATOM 1848 C CA . PHE A 1 231 ? -13.977 4.686 3.414 1.00 97.69 231 PHE A CA 1
ATOM 1849 C C . PHE A 1 231 ? -15.077 5.666 3.821 1.00 97.69 231 PHE A C 1
ATOM 1851 O O . PHE A 1 231 ? -15.035 6.850 3.487 1.00 97.69 231 PHE A O 1
ATOM 1858 N N . THR A 1 232 ? -16.031 5.176 4.612 1.00 95.94 232 THR A N 1
ATOM 1859 C CA . THR A 1 232 ? -16.961 6.040 5.344 1.00 95.94 232 THR A CA 1
ATOM 1860 C C . THR A 1 232 ? -16.223 6.815 6.437 1.00 95.94 232 THR A C 1
ATOM 1862 O O . THR A 1 232 ? -15.075 6.514 6.776 1.00 95.94 232 THR A O 1
ATOM 1865 N N . GLU A 1 233 ? -16.881 7.802 7.043 1.00 95.06 233 GLU A N 1
ATOM 1866 C CA . GLU A 1 233 ? -16.290 8.571 8.143 1.00 95.06 233 GLU A CA 1
ATOM 1867 C C . GLU A 1 233 ? -15.891 7.674 9.332 1.00 95.06 233 GLU A C 1
ATOM 1869 O O . GLU A 1 233 ? -14.774 7.774 9.837 1.00 95.06 233 GLU A O 1
ATOM 1874 N N . SER A 1 234 ? -16.760 6.741 9.748 1.00 95.19 234 SER A N 1
ATOM 1875 C CA . SER A 1 234 ? -16.463 5.812 10.854 1.00 95.19 234 SER A CA 1
ATOM 1876 C C . SER A 1 234 ? -15.270 4.899 10.528 1.00 95.19 234 SER A C 1
ATOM 1878 O O . SER A 1 234 ? -14.368 4.732 11.349 1.00 95.19 234 SER A O 1
ATOM 1880 N N . GLN A 1 235 ? -15.196 4.383 9.297 1.00 97.06 235 GLN A N 1
ATOM 1881 C CA . GLN A 1 235 ? -14.069 3.569 8.823 1.00 97.06 235 GLN A CA 1
ATOM 1882 C C . GLN A 1 235 ? -12.764 4.370 8.753 1.00 97.06 235 GLN A C 1
ATOM 1884 O O . GLN A 1 235 ? -11.700 3.878 9.131 1.00 97.06 235 GLN A O 1
ATOM 1889 N N . THR A 1 236 ? -12.843 5.629 8.323 1.00 97.44 236 THR A N 1
ATOM 1890 C CA . THR A 1 236 ? -11.702 6.546 8.304 1.00 97.44 236 THR A CA 1
ATOM 1891 C C . THR A 1 236 ? -11.201 6.813 9.722 1.00 97.44 236 THR A C 1
ATOM 1893 O O . THR A 1 236 ? -10.000 6.724 9.970 1.00 97.44 236 THR A O 1
ATOM 1896 N N . LYS A 1 237 ? -12.104 7.050 10.682 1.00 97.12 237 LYS A N 1
ATOM 1897 C CA . LYS A 1 237 ? -11.757 7.230 12.100 1.00 97.12 237 LYS A CA 1
ATOM 1898 C C . LYS A 1 237 ? -11.098 5.980 12.692 1.00 97.12 237 LYS A C 1
ATOM 1900 O O . LYS A 1 237 ? -10.073 6.108 13.360 1.00 97.12 237 LYS A O 1
ATOM 1905 N N . LEU A 1 238 ? -11.602 4.783 12.378 1.00 97.56 238 LEU A N 1
ATOM 1906 C CA . LEU A 1 238 ? -10.962 3.516 12.758 1.00 97.56 238 LEU A CA 1
ATOM 1907 C C . LEU A 1 238 ? -9.535 3.420 12.199 1.00 97.56 238 LEU A C 1
ATOM 1909 O O . LEU A 1 238 ? -8.593 3.148 12.945 1.00 97.56 238 LEU A O 1
ATOM 1913 N N . TYR A 1 239 ? -9.355 3.705 10.906 1.00 98.00 239 TYR A N 1
ATOM 1914 C CA . TYR A 1 239 ? -8.032 3.699 10.283 1.00 98.00 239 TYR A CA 1
ATOM 1915 C C . TYR A 1 239 ? -7.079 4.696 10.953 1.00 98.00 239 TYR A C 1
ATOM 1917 O O . TYR A 1 239 ? -5.923 4.358 11.217 1.00 98.00 239 TYR A O 1
ATOM 1925 N N . MET A 1 240 ? -7.553 5.896 11.301 1.00 97.12 240 MET A N 1
ATOM 1926 C CA . MET A 1 240 ? -6.727 6.890 11.987 1.00 97.12 240 MET A CA 1
ATOM 1927 C C . MET A 1 240 ? -6.298 6.448 13.384 1.00 97.12 240 MET A C 1
ATOM 1929 O O . MET A 1 240 ? -5.123 6.604 13.723 1.00 97.12 240 MET A O 1
ATOM 1933 N N . LEU A 1 241 ? -7.193 5.841 14.167 1.00 96.75 241 LEU A N 1
ATOM 1934 C CA . LEU A 1 241 ? -6.845 5.283 15.478 1.00 96.75 241 LEU A CA 1
ATOM 1935 C C . LEU A 1 241 ? -5.749 4.223 15.360 1.00 96.75 241 LEU A C 1
ATOM 1937 O O . LEU A 1 241 ? -4.766 4.267 16.099 1.00 96.75 241 LEU A O 1
ATOM 1941 N N . LEU A 1 242 ? -5.870 3.322 14.385 1.00 97.12 242 LEU A N 1
ATOM 1942 C CA . LEU A 1 242 ? -4.873 2.280 14.147 1.00 97.12 242 LEU A CA 1
ATOM 1943 C C . LEU A 1 242 ? -3.540 2.859 13.664 1.00 97.12 242 LEU A C 1
ATOM 1945 O O . LEU A 1 242 ? -2.487 2.406 14.105 1.00 97.12 242 LEU A O 1
ATOM 1949 N N . LYS A 1 243 ? -3.544 3.898 12.818 1.00 95.56 243 LYS A N 1
ATOM 1950 C CA . LYS A 1 243 ? -2.307 4.598 12.427 1.00 95.56 243 LYS A CA 1
ATOM 1951 C C . LYS A 1 243 ? -1.611 5.247 13.620 1.00 95.56 243 LYS A C 1
ATOM 1953 O O . LYS A 1 243 ? -0.390 5.136 13.732 1.00 95.56 243 LYS A O 1
ATOM 1958 N N . LEU A 1 244 ? -2.365 5.913 14.496 1.00 94.88 244 LEU A N 1
ATOM 1959 C CA . LEU A 1 244 ? -1.827 6.527 15.712 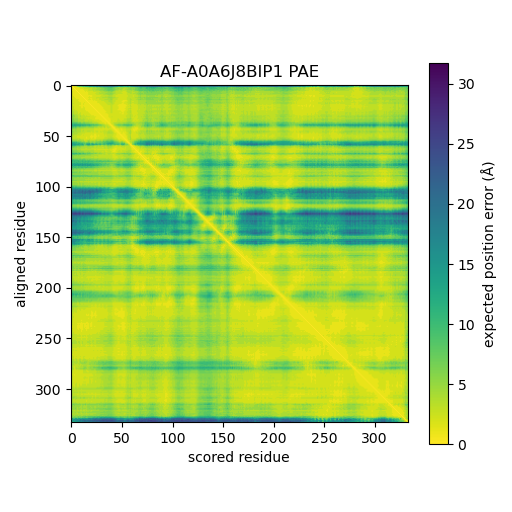1.00 94.88 244 LEU A CA 1
ATOM 1960 C C . LEU A 1 244 ? -1.276 5.461 16.667 1.00 94.88 244 LEU A C 1
ATOM 1962 O O . LEU A 1 244 ? -0.160 5.606 17.160 1.00 94.88 244 LEU A O 1
ATOM 1966 N N . MET A 1 245 ? -2.000 4.356 16.857 1.00 94.44 245 MET A N 1
ATOM 1967 C CA . MET A 1 245 ? -1.543 3.216 17.654 1.00 94.44 245 MET A CA 1
ATOM 1968 C C . MET A 1 245 ? -0.270 2.589 17.077 1.00 94.44 245 MET A C 1
ATOM 1970 O O . MET A 1 245 ? 0.686 2.343 17.811 1.00 94.44 245 MET A O 1
ATOM 1974 N N . ALA A 1 246 ? -0.211 2.382 15.760 1.00 94.88 246 ALA A N 1
ATOM 1975 C CA . ALA A 1 246 ? 0.980 1.863 15.104 1.00 94.88 246 ALA A CA 1
ATOM 1976 C C . ALA A 1 246 ? 2.181 2.792 15.307 1.00 94.88 246 ALA A C 1
ATOM 1978 O O . ALA A 1 246 ? 3.245 2.327 15.699 1.00 94.88 246 ALA A O 1
ATOM 1979 N N . LYS A 1 247 ? 2.009 4.105 15.108 1.00 92.94 247 LYS A N 1
ATOM 1980 C CA . LYS A 1 247 ? 3.076 5.103 15.285 1.00 92.94 247 LYS A CA 1
ATOM 1981 C C . LYS A 1 247 ? 3.581 5.163 16.730 1.00 92.94 247 LYS A C 1
ATOM 1983 O O . LYS A 1 247 ? 4.791 5.170 16.935 1.00 92.94 247 LYS A O 1
ATOM 1988 N N . SER A 1 248 ? 2.671 5.221 17.699 1.00 92.62 248 SER A N 1
ATOM 1989 C CA . SER A 1 248 ? 3.001 5.568 19.087 1.00 92.62 248 SER A CA 1
ATOM 1990 C C . SER A 1 248 ? 3.243 4.364 19.997 1.00 92.62 248 SER A C 1
ATOM 1992 O O . SER A 1 248 ? 3.934 4.506 20.999 1.00 92.62 248 SER A O 1
ATOM 1994 N N . VAL A 1 249 ? 2.676 3.197 19.675 1.00 93.06 249 VAL A N 1
ATOM 1995 C CA . VAL A 1 249 ? 2.706 2.010 20.547 1.00 93.06 249 VAL A CA 1
ATOM 1996 C C . VAL A 1 249 ? 3.399 0.835 19.868 1.00 93.06 249 VAL A C 1
ATOM 1998 O O . VAL A 1 249 ? 4.328 0.268 20.433 1.00 93.06 249 VAL A O 1
ATOM 2001 N N . LEU A 1 250 ? 2.986 0.467 18.650 1.00 94.88 250 LEU A N 1
ATOM 2002 C CA . LEU A 1 250 ? 3.431 -0.796 18.043 1.00 94.88 250 LEU A CA 1
ATOM 2003 C C . LEU A 1 250 ? 4.803 -0.690 17.370 1.00 94.88 250 LEU A C 1
ATOM 2005 O O . LEU A 1 250 ? 5.646 -1.559 17.568 1.00 94.88 250 LEU A O 1
ATOM 2009 N N . LYS A 1 251 ? 5.060 0.373 16.600 1.00 94.19 251 LYS A N 1
ATOM 2010 C CA . LYS A 1 251 ? 6.320 0.566 15.864 1.00 94.19 251 LYS A CA 1
ATOM 2011 C C . LYS A 1 251 ? 7.558 0.643 16.774 1.00 94.19 251 LYS A C 1
ATOM 2013 O O . LYS A 1 251 ? 8.575 0.074 16.380 1.00 94.19 251 LYS A O 1
ATOM 2018 N N . PRO A 1 252 ? 7.510 1.269 17.971 1.00 94.62 252 PRO A N 1
ATOM 2019 C CA . PRO A 1 252 ? 8.610 1.200 18.939 1.00 94.62 252 PRO A CA 1
ATOM 2020 C C . PRO A 1 252 ? 8.940 -0.219 19.426 1.00 94.62 252 PRO A C 1
ATOM 2022 O O . PRO A 1 252 ? 10.075 -0.474 19.813 1.00 94.62 252 PRO A O 1
ATOM 2025 N N . LEU A 1 253 ? 7.962 -1.130 19.417 1.00 93.88 253 LEU A N 1
ATOM 2026 C CA . LEU A 1 253 ? 8.120 -2.513 19.881 1.00 93.88 253 LEU A CA 1
ATOM 2027 C C . LEU A 1 253 ? 8.478 -3.474 18.744 1.00 93.88 253 LEU A C 1
ATOM 2029 O O . LEU A 1 253 ? 9.188 -4.449 18.959 1.00 93.88 253 LEU A O 1
ATOM 2033 N N . CYS A 1 254 ? 7.974 -3.204 17.542 1.00 94.69 254 CYS A N 1
ATOM 2034 C CA . CYS A 1 254 ? 8.238 -3.968 16.334 1.00 94.69 254 CYS A CA 1
ATOM 2035 C C . CYS A 1 254 ? 8.179 -3.027 15.118 1.00 94.69 254 CYS A C 1
ATOM 2037 O O . CYS A 1 254 ? 7.084 -2.633 14.695 1.00 94.69 254 CYS A O 1
ATOM 2039 N N . PRO A 1 255 ? 9.320 -2.683 14.495 1.00 93.38 255 PRO A N 1
ATOM 2040 C CA . PRO A 1 255 ? 9.366 -1.759 13.360 1.00 93.38 255 PRO A CA 1
ATOM 2041 C C . PRO A 1 255 ? 8.522 -2.184 12.147 1.00 93.38 255 PRO A C 1
ATOM 2043 O O . PRO A 1 255 ? 8.164 -1.339 11.324 1.00 93.38 255 PRO A O 1
ATOM 2046 N N . ALA A 1 256 ? 8.181 -3.474 12.029 1.00 93.06 256 ALA A N 1
ATOM 2047 C CA . ALA A 1 256 ? 7.318 -3.997 10.970 1.00 93.06 256 ALA A CA 1
ATOM 2048 C C . ALA A 1 256 ? 5.843 -3.569 11.103 1.00 93.06 256 ALA A C 1
ATOM 2050 O O . ALA A 1 256 ? 5.119 -3.583 10.101 1.00 93.06 256 ALA A O 1
ATOM 2051 N N . MET A 1 257 ? 5.404 -3.136 12.293 1.00 95.50 257 MET A N 1
ATOM 2052 C CA . MET A 1 257 ? 4.050 -2.631 12.558 1.00 95.50 257 MET A CA 1
ATOM 2053 C C . MET A 1 257 ? 3.855 -1.228 11.975 1.00 95.50 257 MET A C 1
ATOM 2055 O O . MET A 1 257 ? 3.859 -0.207 12.660 1.00 95.50 257 MET A O 1
ATOM 2059 N N . THR A 1 258 ? 3.714 -1.182 10.654 1.00 94.06 258 THR A N 1
ATOM 2060 C CA . THR A 1 258 ? 3.596 0.050 9.868 1.00 94.06 258 THR A CA 1
ATOM 2061 C C . THR A 1 258 ? 2.139 0.442 9.620 1.00 94.06 258 THR A C 1
ATOM 2063 O O . THR A 1 258 ? 1.221 -0.368 9.749 1.00 94.06 258 THR A O 1
ATOM 2066 N N . SER A 1 259 ? 1.920 1.675 9.155 1.00 94.12 259 SER A N 1
ATOM 2067 C CA . SER A 1 259 ? 0.619 2.113 8.627 1.00 94.12 259 SER A CA 1
ATOM 2068 C C . SER A 1 259 ? 0.121 1.226 7.480 1.00 94.12 259 SER A C 1
ATOM 2070 O O . SER A 1 259 ? -1.084 1.070 7.317 1.00 94.12 259 SER A O 1
ATOM 2072 N N . TYR A 1 260 ? 1.027 0.599 6.721 1.00 95.44 260 TYR A N 1
ATOM 2073 C CA . TYR A 1 260 ? 0.669 -0.343 5.663 1.00 95.44 260 TYR A CA 1
ATOM 2074 C C . TYR A 1 260 ? 0.025 -1.626 6.205 1.00 95.44 260 TYR A C 1
ATOM 2076 O O . TYR A 1 260 ? -0.951 -2.101 5.625 1.00 95.44 260 TYR A O 1
ATOM 2084 N N . ILE A 1 261 ? 0.527 -2.159 7.328 1.00 97.19 261 ILE A N 1
ATOM 2085 C CA . ILE A 1 261 ? -0.097 -3.293 8.032 1.00 97.19 261 ILE A CA 1
ATOM 2086 C C . ILE A 1 261 ? -1.502 -2.896 8.487 1.00 97.19 261 ILE A C 1
ATOM 2088 O O . ILE A 1 261 ? -2.470 -3.557 8.121 1.00 97.19 261 ILE A O 1
ATOM 2092 N N . MET A 1 262 ? -1.626 -1.756 9.177 1.00 97.69 262 MET A N 1
ATOM 2093 C CA . MET A 1 262 ? -2.919 -1.257 9.663 1.00 97.69 262 MET A CA 1
ATOM 2094 C C . MET A 1 262 ? -3.926 -1.041 8.531 1.00 97.69 262 MET A C 1
ATOM 2096 O O . MET A 1 262 ? -5.096 -1.378 8.665 1.00 97.69 262 MET A O 1
ATOM 2100 N N . LYS A 1 263 ? -3.470 -0.530 7.384 1.00 97.88 263 LYS A N 1
ATOM 2101 C CA . LYS A 1 263 ?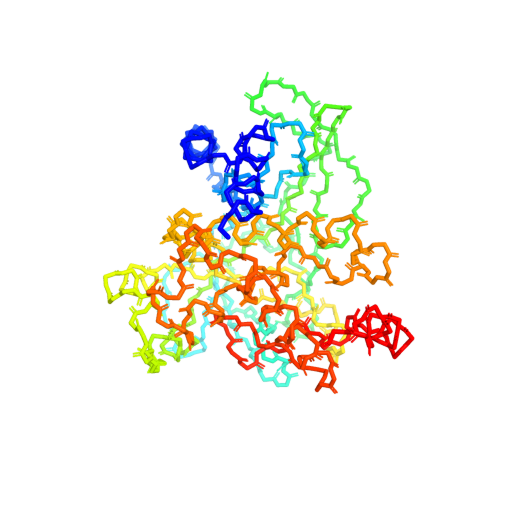 -4.310 -0.326 6.201 1.00 97.88 263 LYS A CA 1
ATOM 2102 C C . LYS A 1 263 ? -4.890 -1.638 5.668 1.00 97.88 263 LYS A C 1
ATOM 2104 O O . LYS A 1 263 ? -6.080 -1.700 5.383 1.00 97.88 263 LYS A O 1
ATOM 2109 N N . ASN A 1 264 ? -4.064 -2.683 5.544 1.00 98.50 264 ASN A N 1
ATOM 2110 C CA . ASN A 1 264 ? -4.529 -3.991 5.065 1.00 98.50 264 ASN A CA 1
ATOM 2111 C C . ASN A 1 264 ? -5.523 -4.621 6.042 1.00 98.50 264 ASN A C 1
ATOM 2113 O O . ASN A 1 264 ? -6.530 -5.168 5.610 1.00 98.50 264 ASN A O 1
ATOM 2117 N N . ILE A 1 265 ? -5.271 -4.481 7.341 1.00 98.12 265 ILE A N 1
ATOM 2118 C CA . ILE A 1 265 ? -6.184 -4.934 8.389 1.00 98.12 265 ILE A CA 1
ATOM 2119 C C . ILE A 1 265 ? -7.549 -4.246 8.255 1.00 98.12 265 ILE A C 1
ATOM 2121 O O . ILE A 1 265 ? -8.567 -4.926 8.204 1.00 98.12 265 ILE A O 1
ATOM 2125 N N . VAL A 1 266 ? -7.578 -2.917 8.103 1.00 98.19 266 VAL A N 1
ATOM 2126 C CA . VAL A 1 266 ? -8.831 -2.166 7.909 1.00 98.19 266 VAL A CA 1
ATOM 2127 C C . VAL A 1 266 ? -9.556 -2.588 6.631 1.00 98.19 266 VAL A C 1
ATOM 2129 O O . VAL A 1 266 ? -10.775 -2.716 6.642 1.00 98.19 266 VAL A O 1
ATOM 2132 N N . PHE A 1 267 ? -8.839 -2.836 5.530 1.00 98.50 267 PHE A N 1
ATOM 2133 C CA . PHE A 1 267 ? -9.473 -3.337 4.308 1.00 98.50 267 PHE A CA 1
ATOM 2134 C C . PHE A 1 267 ? -10.175 -4.680 4.532 1.00 98.50 267 PHE A C 1
ATOM 2136 O O . PHE A 1 267 ? -11.310 -4.856 4.091 1.00 98.50 267 PHE A O 1
ATOM 2143 N N . TRP A 1 268 ? -9.527 -5.609 5.236 1.00 97.88 268 TRP A N 1
ATOM 2144 C CA . TRP A 1 268 ? -10.138 -6.893 5.564 1.00 97.88 268 TRP A CA 1
ATOM 2145 C C . TRP A 1 268 ? -11.320 -6.741 6.516 1.00 97.88 268 TRP A C 1
ATOM 2147 O O . TRP A 1 268 ? -12.376 -7.292 6.228 1.00 97.88 268 TRP A O 1
ATOM 2157 N N . GLU A 1 269 ? -11.193 -5.938 7.573 1.00 96.56 269 GLU A N 1
ATOM 2158 C CA . GLU A 1 269 ? -12.290 -5.645 8.504 1.00 96.56 269 GLU A CA 1
ATOM 2159 C C . GLU A 1 269 ? -13.527 -5.089 7.792 1.00 96.56 269 GLU A C 1
ATOM 2161 O O . GLU A 1 269 ? -14.651 -5.489 8.092 1.00 96.56 269 GLU A O 1
ATOM 2166 N N . ILE A 1 270 ? -13.345 -4.190 6.824 1.00 97.31 270 ILE A N 1
ATOM 2167 C CA . ILE A 1 270 ? -14.461 -3.608 6.072 1.00 97.31 270 ILE A CA 1
ATOM 2168 C C . ILE A 1 270 ? -15.081 -4.624 5.102 1.00 97.31 270 ILE A C 1
ATOM 2170 O O . ILE A 1 270 ? -16.300 -4.647 4.950 1.00 97.31 270 ILE A O 1
ATOM 2174 N N . GLU A 1 271 ? -14.282 -5.465 4.439 1.00 96.94 271 GLU A N 1
ATOM 2175 C CA . GLU A 1 271 ? -14.798 -6.479 3.505 1.00 96.94 271 GLU A CA 1
ATOM 2176 C C . GLU A 1 271 ? -15.579 -7.596 4.224 1.00 96.94 271 GLU A C 1
ATOM 2178 O O . GLU A 1 271 ? -16.572 -8.108 3.695 1.00 96.94 271 GLU A O 1
ATOM 2183 N N . THR A 1 272 ? -15.155 -7.965 5.437 1.00 95.25 272 THR A N 1
ATOM 2184 C CA . THR A 1 272 ? -15.690 -9.106 6.199 1.00 95.25 272 THR A CA 1
ATOM 2185 C C . THR A 1 272 ? -16.774 -8.736 7.211 1.00 95.25 272 THR A C 1
ATOM 2187 O O . THR A 1 272 ? -17.304 -9.624 7.880 1.00 95.25 272 THR A O 1
ATOM 2190 N N . ASN A 1 273 ? -17.168 -7.463 7.299 1.00 95.62 273 ASN A N 1
ATOM 2191 C CA . ASN A 1 273 ? -18.226 -7.003 8.197 1.00 95.62 273 ASN A CA 1
ATOM 2192 C C . ASN A 1 273 ? -19.281 -6.161 7.471 1.00 95.62 273 ASN A C 1
ATOM 2194 O O . ASN A 1 273 ? -19.010 -5.483 6.483 1.00 95.62 273 ASN A O 1
ATOM 2198 N N . SER A 1 274 ? -20.506 -6.164 8.003 1.00 92.81 274 SER A N 1
ATOM 2199 C CA . SER A 1 274 ? -21.582 -5.302 7.505 1.00 92.81 274 SER A CA 1
ATOM 2200 C C . SER A 1 274 ? -21.221 -3.828 7.676 1.00 92.81 274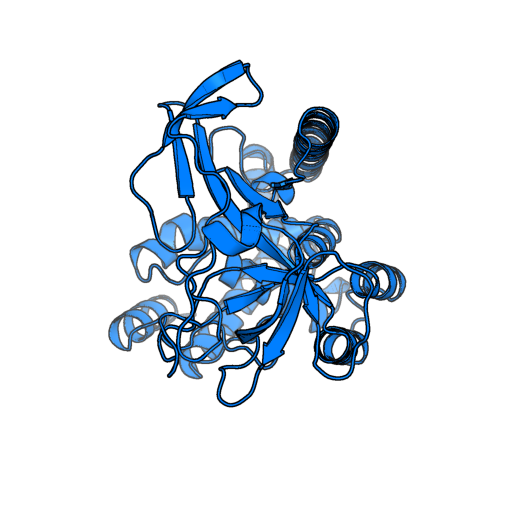 SER A C 1
ATOM 2202 O O . SER A 1 274 ? -20.721 -3.429 8.728 1.00 92.81 274 SER A O 1
ATOM 2204 N N . SER A 1 275 ? -21.564 -2.989 6.696 1.00 90.00 275 SER A N 1
ATOM 2205 C CA . SER A 1 275 ? -21.411 -1.531 6.802 1.00 90.00 275 SER A CA 1
ATOM 2206 C C . SER A 1 275 ? -22.162 -0.939 8.002 1.00 90.00 275 SER A C 1
ATOM 2208 O O . SER A 1 275 ? -21.719 0.057 8.565 1.00 90.00 275 SER A O 1
ATOM 2210 N N . GLN A 1 276 ? -23.241 -1.587 8.454 1.00 90.12 276 GLN A N 1
ATOM 2211 C CA . GLN A 1 276 ? -24.002 -1.196 9.647 1.00 90.12 276 GLN A CA 1
ATOM 2212 C C . GLN A 1 276 ? -23.193 -1.331 10.948 1.00 90.12 276 GLN A C 1
ATOM 2214 O O . GLN A 1 276 ? -23.488 -0.642 11.921 1.00 90.12 276 GLN A O 1
ATOM 2219 N N . ASN A 1 277 ? -22.145 -2.165 10.960 1.00 91.56 277 ASN A N 1
ATOM 2220 C CA . ASN A 1 277 ? -21.248 -2.312 12.109 1.00 91.56 277 ASN A CA 1
ATOM 2221 C C . ASN A 1 277 ? -20.281 -1.123 12.243 1.00 91.56 277 ASN A C 1
ATOM 2223 O O . ASN A 1 277 ? -19.612 -0.993 13.268 1.00 91.56 277 ASN A O 1
ATOM 2227 N N . PHE A 1 278 ? -20.203 -0.246 11.237 1.00 92.31 278 PHE A N 1
ATOM 2228 C CA . PHE A 1 278 ? -19.356 0.944 11.231 1.00 92.31 278 PHE A CA 1
ATOM 2229 C C . PHE A 1 278 ? -20.209 2.196 11.432 1.00 92.31 278 PHE A C 1
ATOM 2231 O O . PHE A 1 278 ? -20.697 2.816 10.490 1.00 92.31 278 PHE A O 1
ATOM 2238 N N . SER A 1 279 ? -20.370 2.578 12.693 1.00 90.81 279 SER A N 1
ATOM 2239 C CA . SER A 1 279 ? -21.084 3.781 13.112 1.00 90.81 279 SER A CA 1
ATOM 2240 C C . SER A 1 279 ? -20.210 4.603 14.055 1.00 90.81 279 SER A C 1
ATOM 2242 O O . SER A 1 279 ? -19.143 4.158 14.484 1.00 90.81 279 SER A O 1
ATOM 2244 N N . GLN A 1 280 ? -20.648 5.811 14.404 1.00 84.19 280 GLN A N 1
ATOM 2245 C CA . GLN A 1 280 ? -19.959 6.600 15.424 1.00 84.19 280 GLN A CA 1
ATOM 2246 C C . GLN A 1 280 ? -20.011 5.911 16.795 1.00 84.19 280 GLN A C 1
ATOM 2248 O O . GLN A 1 280 ? -19.065 6.003 17.569 1.00 84.19 280 GLN A O 1
ATOM 2253 N N . THR A 1 281 ? -21.087 5.177 17.089 1.00 89.31 281 THR A N 1
ATOM 2254 C CA . THR A 1 281 ? -21.277 4.515 18.384 1.00 89.31 281 THR A CA 1
ATOM 2255 C C . THR A 1 281 ? -20.502 3.212 18.529 1.00 89.31 281 THR A C 1
ATOM 2257 O O . THR A 1 281 ? -20.171 2.860 19.655 1.00 89.31 281 THR A O 1
ATOM 2260 N N . SER A 1 282 ? -20.175 2.538 17.424 1.00 92.12 282 SER A N 1
ATOM 2261 C CA . SER A 1 282 ? -19.436 1.265 17.410 1.00 92.12 282 SER A CA 1
ATOM 2262 C C . SER A 1 282 ? -17.936 1.419 17.138 1.00 92.12 282 SER A C 1
ATOM 2264 O O . SER A 1 282 ? -17.230 0.423 17.011 1.00 92.12 282 SER A O 1
ATOM 2266 N N . LEU A 1 283 ? -17.424 2.654 17.040 1.00 93.56 283 LEU A N 1
ATOM 2267 C CA . LEU A 1 283 ? -16.024 2.921 16.690 1.00 93.56 283 LEU A CA 1
ATOM 2268 C C . LEU A 1 283 ? -15.031 2.221 17.632 1.00 93.56 283 LEU A C 1
ATOM 2270 O O . LEU A 1 283 ? -14.041 1.659 17.170 1.00 93.56 283 LEU A O 1
ATOM 2274 N N . PHE A 1 284 ? -15.292 2.254 18.942 1.00 93.44 284 PHE A N 1
ATOM 2275 C CA . PHE A 1 284 ? -14.423 1.600 19.919 1.00 93.44 284 PHE A CA 1
ATOM 2276 C C . PHE A 1 284 ? -14.498 0.076 19.825 1.00 93.44 284 PHE A C 1
ATOM 2278 O O . PHE A 1 284 ? -13.456 -0.568 19.802 1.00 93.44 284 PHE A O 1
ATOM 2285 N N . ASP A 1 285 ? -15.698 -0.490 19.681 1.00 93.25 285 ASP A N 1
ATOM 2286 C CA . ASP A 1 285 ? -15.868 -1.937 19.512 1.00 93.25 285 ASP A CA 1
ATOM 2287 C C . ASP A 1 285 ? -15.095 -2.418 18.280 1.00 93.25 285 ASP A C 1
ATOM 2289 O O . ASP A 1 285 ? -14.259 -3.309 18.379 1.00 93.25 285 ASP A O 1
ATOM 2293 N N . ARG A 1 286 ? -15.240 -1.717 17.146 1.00 95.06 286 ARG A N 1
ATOM 2294 C CA . ARG A 1 286 ? -14.481 -2.003 15.921 1.00 95.06 286 ARG A CA 1
ATOM 2295 C C . ARG A 1 286 ? -12.973 -1.879 16.093 1.00 95.06 286 ARG A C 1
ATOM 2297 O O . ARG A 1 286 ? -12.238 -2.648 15.476 1.00 95.06 286 ARG A O 1
ATOM 2304 N N . LEU A 1 287 ? -12.494 -0.947 16.918 1.00 95.12 287 LEU A N 1
ATOM 2305 C CA . LEU A 1 287 ? -11.074 -0.877 17.258 1.00 95.12 287 LEU A CA 1
ATOM 2306 C C . LEU A 1 287 ? -10.628 -2.143 18.004 1.00 95.12 287 LEU A C 1
ATOM 2308 O O . LEU A 1 287 ? -9.588 -2.697 17.660 1.00 95.12 287 LEU A O 1
ATOM 2312 N N . ILE A 1 288 ? -11.408 -2.615 18.979 1.00 94.19 288 ILE A N 1
ATOM 2313 C CA . ILE A 1 288 ? -11.108 -3.844 19.727 1.00 94.19 288 ILE A CA 1
ATOM 2314 C C . ILE A 1 288 ? -11.133 -5.063 18.807 1.00 94.19 288 ILE A C 1
ATOM 2316 O O . ILE A 1 288 ? -10.173 -5.830 18.805 1.00 94.19 288 ILE A O 1
ATOM 2320 N N . ASP A 1 289 ? -12.156 -5.198 17.964 1.00 94.38 289 ASP A N 1
ATOM 2321 C CA . ASP A 1 289 ? -12.251 -6.285 16.983 1.00 94.38 289 ASP A CA 1
ATOM 2322 C C . ASP A 1 289 ? -11.033 -6.307 16.055 1.00 94.38 289 ASP A C 1
ATOM 2324 O O . ASP A 1 289 ? -10.430 -7.354 15.825 1.00 94.38 289 ASP A O 1
ATOM 2328 N N . THR A 1 290 ? -10.587 -5.128 15.617 1.00 95.62 290 THR A N 1
ATOM 2329 C CA . THR A 1 290 ? -9.404 -5.006 14.768 1.00 95.62 290 THR A CA 1
ATOM 2330 C C . THR A 1 290 ? -8.111 -5.407 15.494 1.00 95.62 290 THR A C 1
ATOM 2332 O O . THR A 1 290 ? -7.215 -6.008 14.899 1.00 95.62 290 THR A O 1
ATOM 2335 N N . ILE A 1 291 ? -7.990 -5.087 16.786 1.00 94.50 291 ILE A N 1
ATOM 2336 C CA . ILE A 1 291 ? -6.855 -5.517 17.617 1.00 94.50 291 ILE A CA 1
ATOM 2337 C C . ILE A 1 291 ? -6.874 -7.038 17.800 1.00 94.50 291 ILE A C 1
ATOM 2339 O O . ILE A 1 291 ? -5.823 -7.672 17.717 1.00 94.50 291 ILE A O 1
ATOM 2343 N N . LEU A 1 292 ? -8.051 -7.637 18.001 1.00 94.69 292 LEU A N 1
ATOM 2344 C CA . LEU A 1 292 ? -8.206 -9.090 18.088 1.00 94.69 292 LEU A CA 1
ATOM 2345 C C . LEU A 1 292 ? -7.849 -9.773 16.763 1.00 94.69 292 LEU A C 1
ATOM 2347 O O . LEU A 1 292 ? -7.145 -10.782 16.775 1.00 94.69 292 LEU A O 1
ATOM 2351 N N . PHE A 1 293 ? -8.247 -9.202 15.625 1.00 95.94 293 PHE A N 1
ATOM 2352 C CA . PHE A 1 293 ? -7.835 -9.699 14.315 1.00 95.94 293 PHE A CA 1
ATOM 2353 C C . PHE A 1 293 ? -6.312 -9.598 14.119 1.00 95.94 293 PHE A C 1
ATOM 2355 O O . PHE A 1 293 ? -5.680 -10.569 13.702 1.00 95.94 293 PHE A O 1
ATOM 2362 N N . LEU A 1 294 ? -5.686 -8.478 14.503 1.00 95.75 294 LEU A N 1
ATOM 2363 C CA . LEU A 1 294 ? -4.223 -8.340 14.489 1.00 95.75 294 LEU A CA 1
ATOM 2364 C C . LEU A 1 294 ? -3.538 -9.385 15.385 1.00 95.75 294 LEU A C 1
ATOM 2366 O O . LEU A 1 294 ? -2.529 -9.965 14.985 1.00 95.75 294 LEU A O 1
ATOM 2370 N N . LYS A 1 295 ? -4.080 -9.644 16.579 1.00 94.88 295 LYS A N 1
ATOM 2371 C CA . LYS A 1 295 ? -3.585 -10.678 17.498 1.00 94.88 295 LYS A CA 1
ATOM 2372 C C . LYS A 1 295 ? -3.641 -12.064 16.850 1.00 94.88 295 LYS A C 1
ATOM 2374 O O . LYS A 1 295 ? -2.623 -12.746 16.840 1.00 94.88 295 LYS A O 1
ATOM 2379 N N . GLN A 1 296 ? -4.765 -12.441 16.240 1.00 95.31 296 GLN A N 1
ATOM 2380 C CA . GLN A 1 296 ? -4.910 -13.721 15.528 1.00 95.31 296 GLN A CA 1
ATOM 2381 C C . GLN A 1 296 ? -3.937 -13.846 14.346 1.00 95.31 296 GLN A C 1
ATOM 2383 O O . GLN A 1 296 ? -3.317 -14.893 14.144 1.00 95.31 296 GLN A O 1
ATOM 2388 N N . ALA A 1 297 ? -3.756 -12.768 13.580 1.00 96.62 297 ALA A N 1
ATOM 2389 C CA . ALA A 1 297 ? -2.782 -12.730 12.492 1.00 96.62 297 ALA A CA 1
ATOM 2390 C C . ALA A 1 297 ? -1.345 -12.909 13.013 1.00 96.62 297 ALA A C 1
ATOM 2392 O O . ALA A 1 297 ? -0.528 -13.575 12.384 1.00 96.62 297 ALA A O 1
ATOM 2393 N N . LEU A 1 298 ? -1.023 -12.335 14.177 1.00 95.56 298 LEU A N 1
ATOM 2394 C CA . LEU A 1 298 ? 0.281 -12.508 14.815 1.00 95.56 298 LEU A CA 1
ATOM 2395 C C . LEU A 1 298 ? 0.467 -13.923 15.356 1.00 95.56 298 LEU A C 1
ATOM 2397 O O . LEU A 1 298 ? 1.532 -14.485 15.152 1.00 95.56 298 LEU A O 1
ATOM 2401 N N . GLU A 1 299 ? -0.538 -14.515 16.000 1.00 94.75 299 GLU A N 1
ATOM 2402 C CA . GLU A 1 299 ? -0.487 -15.897 16.507 1.00 94.75 299 GLU A CA 1
ATOM 2403 C C . GLU A 1 299 ? -0.300 -16.926 15.383 1.00 94.75 299 GLU A C 1
ATOM 2405 O O . GLU A 1 299 ? 0.389 -17.927 15.572 1.00 94.75 299 GLU A O 1
ATOM 2410 N N . SER A 1 300 ? -0.875 -16.665 14.207 1.00 95.56 300 SER A N 1
ATOM 2411 C CA . SER A 1 300 ? -0.719 -17.503 13.010 1.00 95.56 300 SER A CA 1
ATOM 2412 C C . SER A 1 300 ? 0.509 -17.162 12.155 1.00 95.56 300 SER A C 1
ATOM 2414 O O . SER A 1 300 ? 0.761 -17.853 11.170 1.00 95.56 300 SER A O 1
ATOM 2416 N N . ASP A 1 301 ? 1.258 -16.110 12.512 1.00 95.12 301 ASP A N 1
ATOM 2417 C CA . ASP A 1 301 ? 2.335 -15.513 11.706 1.00 95.12 301 ASP A CA 1
ATOM 2418 C C . ASP A 1 301 ? 1.922 -15.235 10.245 1.00 95.12 301 ASP A C 1
ATOM 2420 O O . ASP A 1 301 ? 2.693 -15.376 9.291 1.00 95.12 301 ASP A O 1
ATOM 2424 N N . TYR A 1 302 ? 0.658 -14.856 10.046 1.00 96.75 302 TYR A N 1
ATOM 2425 C CA . TYR A 1 302 ? 0.084 -14.715 8.718 1.00 96.75 302 TYR A CA 1
ATOM 2426 C C . TYR A 1 302 ? -0.917 -13.564 8.644 1.00 96.75 302 TYR A C 1
ATOM 2428 O O . TYR A 1 302 ? -1.986 -13.587 9.249 1.00 96.75 302 TYR A O 1
ATOM 2436 N N . LEU A 1 303 ? -0.579 -12.555 7.838 1.00 97.69 303 LEU A N 1
ATOM 2437 C CA . LEU A 1 303 ? -1.489 -11.474 7.473 1.00 97.69 303 LEU A CA 1
ATOM 2438 C C . LEU A 1 303 ? -1.522 -11.311 5.958 1.00 97.69 303 LEU A C 1
ATOM 2440 O O . LEU A 1 303 ? -0.525 -10.929 5.344 1.00 97.69 303 LEU A O 1
ATOM 2444 N N . GLU A 1 304 ? -2.682 -11.538 5.357 1.00 97.19 304 GLU A N 1
ATOM 2445 C CA . GLU A 1 304 ? -2.861 -11.423 3.912 1.00 97.19 304 GLU A CA 1
ATOM 2446 C C . GLU A 1 304 ? -2.761 -9.978 3.432 1.00 97.19 304 GLU A C 1
ATOM 2448 O O . GLU A 1 304 ? -3.378 -9.058 3.981 1.00 97.19 304 GLU A O 1
ATOM 2453 N N . SER A 1 305 ? -2.048 -9.768 2.329 1.00 97.75 305 SER A N 1
ATOM 2454 C CA . SER A 1 305 ? -2.150 -8.508 1.612 1.00 97.75 305 SER A CA 1
ATOM 2455 C C . SER A 1 305 ? -3.480 -8.418 0.878 1.00 97.75 305 SER A C 1
ATOM 2457 O O . SER A 1 305 ? -3.825 -9.266 0.067 1.00 97.75 305 SER A O 1
ATOM 2459 N N . TYR A 1 306 ? -4.195 -7.321 1.072 1.00 97.88 306 TYR A N 1
ATOM 2460 C CA . TYR A 1 306 ? -5.544 -7.169 0.552 1.00 97.88 306 TYR A CA 1
ATOM 2461 C C . TYR A 1 306 ? -5.646 -7.260 -0.983 1.00 97.88 306 TYR A C 1
ATOM 2463 O O . TYR A 1 306 ? -6.584 -7.869 -1.501 1.00 97.88 306 TYR A O 1
ATOM 2471 N N . MET A 1 307 ? -4.681 -6.683 -1.715 1.00 97.12 307 MET A N 1
ATOM 2472 C CA . MET A 1 307 ? -4.639 -6.715 -3.189 1.00 97.12 307 MET A CA 1
ATOM 2473 C C . MET A 1 307 ? -4.053 -8.016 -3.762 1.00 97.12 307 MET A C 1
ATOM 2475 O O . MET A 1 307 ? -4.282 -8.315 -4.928 1.00 97.12 307 MET A O 1
ATOM 2479 N N . ILE A 1 308 ? -3.272 -8.763 -2.973 1.00 96.94 308 ILE A N 1
ATOM 2480 C CA . ILE A 1 308 ? -2.609 -10.016 -3.370 1.00 96.94 308 ILE A CA 1
ATOM 2481 C C . ILE A 1 308 ? -2.693 -10.956 -2.161 1.00 96.94 308 ILE A C 1
ATOM 2483 O O . ILE A 1 308 ? -1.768 -10.987 -1.350 1.00 96.94 308 ILE A O 1
ATOM 2487 N N . ALA A 1 309 ? -3.821 -11.652 -2.004 1.00 95.50 309 ALA A N 1
ATOM 2488 C CA . ALA A 1 309 ? -4.167 -12.382 -0.776 1.00 95.50 309 ALA A CA 1
ATOM 2489 C C . ALA A 1 309 ? -3.120 -13.438 -0.392 1.00 95.50 309 ALA A C 1
ATOM 2491 O O . ALA A 1 309 ? -2.806 -13.619 0.778 1.00 95.50 309 ALA A O 1
ATOM 2492 N N . GLU A 1 310 ? -2.485 -14.061 -1.384 1.00 95.50 310 GLU A N 1
ATOM 2493 C CA . GLU A 1 310 ? -1.443 -15.064 -1.169 1.00 95.50 310 GLU A CA 1
ATOM 2494 C C . GLU A 1 310 ? -0.142 -14.480 -0.585 1.00 95.50 310 GLU A C 1
ATOM 2496 O O . GLU A 1 310 ? 0.746 -15.225 -0.173 1.00 95.50 310 GLU A O 1
ATOM 2501 N N . ARG A 1 311 ? 0.022 -13.149 -0.570 1.00 96.12 311 ARG A N 1
ATOM 2502 C CA . ARG A 1 311 ? 1.207 -12.490 -0.012 1.00 96.12 311 ARG A CA 1
ATOM 2503 C C . ARG A 1 311 ? 1.041 -12.263 1.488 1.00 96.12 311 ARG A C 1
ATOM 2505 O O . ARG A 1 311 ? 0.352 -11.325 1.889 1.00 96.12 311 ARG A O 1
ATOM 2512 N N . ASN A 1 312 ? 1.789 -13.021 2.288 1.00 96.69 312 ASN A N 1
ATOM 2513 C CA . ASN A 1 312 ? 1.931 -12.778 3.722 1.00 96.69 312 ASN A CA 1
ATOM 2514 C C . ASN A 1 312 ? 2.744 -11.498 3.994 1.00 96.69 312 ASN A C 1
ATOM 2516 O O . ASN A 1 312 ? 3.883 -11.348 3.546 1.00 96.69 312 ASN A O 1
ATOM 2520 N N . LEU A 1 313 ? 2.165 -10.568 4.747 1.00 96.19 313 LEU A N 1
ATOM 2521 C CA . LEU A 1 313 ? 2.784 -9.306 5.133 1.00 96.19 313 LEU A CA 1
ATOM 2522 C C . LEU A 1 313 ? 3.749 -9.426 6.321 1.00 96.19 313 LEU A C 1
ATOM 2524 O O . LEU A 1 313 ? 4.560 -8.515 6.501 1.00 96.19 313 LEU A O 1
ATOM 2528 N N . PHE A 1 314 ? 3.686 -10.506 7.103 1.00 95.62 314 PHE A N 1
ATOM 2529 C CA . PHE A 1 314 ? 4.575 -10.750 8.248 1.00 95.62 314 PHE A CA 1
ATOM 2530 C C . PHE A 1 314 ? 5.833 -11.542 7.891 1.00 95.62 314 PHE A C 1
ATOM 2532 O O . PHE A 1 314 ? 6.855 -11.370 8.555 1.00 95.62 314 PHE A O 1
ATOM 2539 N N . GLN A 1 315 ? 5.805 -12.291 6.784 1.00 93.25 315 GLN A N 1
ATOM 2540 C CA . GLN A 1 315 ? 6.908 -13.141 6.330 1.00 93.25 315 GLN A CA 1
ATOM 2541 C C . GLN A 1 315 ? 8.266 -12.414 6.329 1.00 93.25 315 GLN A C 1
ATOM 2543 O O . GLN A 1 315 ? 8.457 -11.413 5.626 1.00 93.25 315 GLN A O 1
ATOM 2548 N N . GLY A 1 316 ? 9.196 -12.927 7.140 1.00 88.62 316 GLY A N 1
ATOM 2549 C CA . GLY A 1 316 ? 10.564 -12.424 7.299 1.00 88.62 316 GLY A CA 1
ATOM 2550 C C . GLY A 1 316 ? 10.676 -11.064 8.002 1.00 88.62 316 GLY A C 1
ATOM 2551 O O . GLY A 1 316 ? 11.764 -10.490 8.085 1.00 88.62 316 GLY A O 1
ATOM 2552 N N . ARG A 1 317 ? 9.573 -10.471 8.479 1.00 91.06 317 ARG A N 1
ATOM 2553 C CA . ARG A 1 317 ? 9.556 -9.095 9.015 1.00 91.06 317 ARG A CA 1
ATOM 2554 C C . ARG A 1 317 ? 9.474 -8.999 10.527 1.00 91.06 317 ARG A C 1
ATOM 2556 O O . ARG A 1 317 ? 9.914 -7.975 11.040 1.00 91.06 317 ARG A O 1
ATOM 2563 N N . ILE A 1 318 ? 8.920 -10.006 11.189 1.00 93.31 318 ILE A N 1
ATOM 2564 C CA . ILE A 1 318 ? 8.699 -10.026 12.634 1.00 93.31 318 ILE A CA 1
ATOM 2565 C C . ILE A 1 318 ? 9.515 -11.177 13.211 1.00 93.31 318 ILE A C 1
ATOM 2567 O O . ILE A 1 318 ? 9.428 -12.301 12.734 1.00 93.31 318 ILE A O 1
ATOM 2571 N N . THR A 1 319 ? 10.334 -10.892 14.216 1.00 93.56 319 THR A N 1
ATOM 2572 C CA . THR A 1 319 ? 11.069 -11.922 14.962 1.00 93.56 319 THR A CA 1
ATOM 2573 C C . THR A 1 319 ? 10.193 -12.546 16.050 1.00 93.56 319 THR A C 1
ATOM 2575 O O . THR A 1 319 ? 9.305 -11.885 16.590 1.00 93.56 319 THR A O 1
ATOM 2578 N N . ASP A 1 320 ? 10.507 -13.773 16.479 1.00 93.56 320 ASP A N 1
ATOM 2579 C CA . ASP A 1 320 ? 9.811 -14.447 17.590 1.00 93.56 320 ASP A CA 1
ATOM 2580 C C . ASP A 1 320 ? 9.732 -13.587 18.863 1.00 93.56 320 ASP A C 1
ATOM 2582 O O . ASP A 1 320 ? 8.752 -13.629 19.608 1.00 93.56 320 ASP A O 1
ATOM 2586 N N . ASN A 1 321 ? 10.780 -12.806 19.149 1.00 94.56 321 ASN A N 1
ATOM 2587 C CA . ASN A 1 321 ? 10.811 -11.941 20.325 1.00 94.56 321 ASN A CA 1
ATOM 2588 C C . ASN A 1 321 ? 9.875 -10.732 20.178 1.00 94.56 321 ASN A C 1
ATOM 2590 O O . ASN A 1 321 ? 9.170 -10.385 21.128 1.00 94.56 321 ASN A O 1
ATOM 2594 N N . GLU A 1 322 ? 9.845 -10.104 19.002 1.00 94.81 322 GLU A N 1
ATOM 2595 C CA . GLU A 1 322 ? 8.910 -9.014 18.703 1.00 94.81 322 GLU A CA 1
ATOM 2596 C C . GLU A 1 322 ? 7.465 -9.516 18.739 1.00 94.81 322 GLU A C 1
ATOM 2598 O O . GLU A 1 322 ? 6.629 -8.900 19.396 1.00 94.81 322 GLU A O 1
ATOM 2603 N N . GLN A 1 323 ? 7.182 -10.671 18.130 1.00 94.44 323 GLN A N 1
ATOM 2604 C CA . GLN A 1 323 ? 5.863 -11.305 18.154 1.00 94.44 323 GLN A CA 1
ATOM 2605 C C . GLN A 1 323 ? 5.402 -11.570 19.594 1.00 94.44 323 GLN A C 1
ATOM 2607 O O . GLN A 1 323 ? 4.330 -11.118 19.995 1.00 94.44 323 GLN A O 1
ATOM 2612 N N . LYS A 1 324 ? 6.238 -12.214 20.423 1.00 93.50 324 LYS A N 1
ATOM 2613 C CA . LYS A 1 324 ? 5.939 -12.436 21.852 1.00 93.50 324 LYS A CA 1
ATOM 2614 C C . LYS A 1 324 ? 5.720 -11.129 22.609 1.00 93.50 324 LYS A C 1
ATOM 2616 O O . LYS A 1 324 ? 4.883 -11.079 23.506 1.00 93.50 324 LYS A O 1
ATOM 2621 N N . THR A 1 325 ? 6.475 -10.082 22.282 1.00 93.88 325 THR A N 1
ATOM 2622 C CA . THR A 1 325 ? 6.332 -8.762 22.910 1.00 93.88 325 THR A CA 1
ATOM 2623 C C . THR A 1 325 ? 4.998 -8.118 22.545 1.00 93.88 325 THR A C 1
ATOM 2625 O O . THR A 1 325 ? 4.306 -7.633 23.435 1.00 93.88 325 THR A O 1
ATOM 2628 N N . LEU A 1 326 ? 4.599 -8.170 21.272 1.00 92.50 326 LEU A N 1
ATOM 2629 C CA . LEU A 1 326 ? 3.311 -7.654 20.805 1.00 92.50 326 LEU A CA 1
ATOM 2630 C C . LEU A 1 326 ? 2.138 -8.404 21.447 1.00 92.50 326 LEU A C 1
ATOM 2632 O O . LEU A 1 326 ? 1.235 -7.775 21.992 1.00 92.50 326 LEU A O 1
ATOM 2636 N N . LEU A 1 327 ? 2.184 -9.740 21.473 1.00 92.44 327 LEU A N 1
ATOM 2637 C CA . LEU A 1 327 ? 1.118 -10.563 22.058 1.00 92.44 327 LEU A CA 1
ATOM 2638 C C . LEU A 1 327 ? 0.926 -10.308 23.561 1.00 92.44 327 LEU A C 1
ATOM 2640 O O . LEU A 1 327 ? -0.199 -10.371 24.055 1.00 92.44 327 LEU A O 1
ATOM 2644 N N . LYS A 1 328 ? 1.994 -9.946 24.286 1.00 90.06 328 LYS A N 1
ATOM 2645 C CA . LYS A 1 328 ? 1.913 -9.573 25.708 1.00 90.06 328 LYS A CA 1
ATOM 2646 C C . LYS A 1 328 ? 1.077 -8.321 25.968 1.00 90.06 328 LY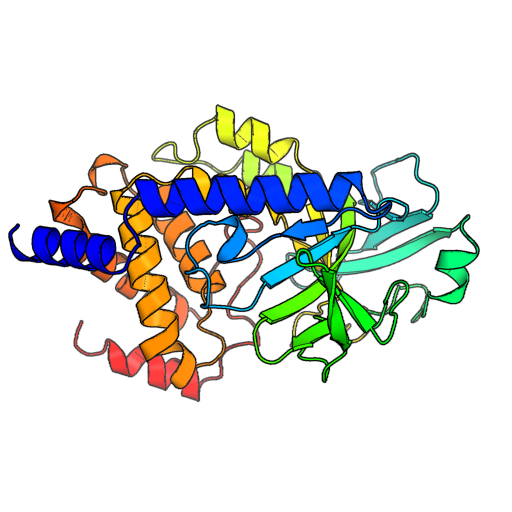S A C 1
ATOM 2648 O O . LYS A 1 328 ? 0.467 -8.230 27.029 1.00 90.06 328 LYS A O 1
ATOM 2653 N N . ILE A 1 329 ? 1.015 -7.379 25.022 1.00 85.44 329 ILE A N 1
ATOM 2654 C CA . ILE A 1 329 ? 0.223 -6.142 25.165 1.00 85.44 329 ILE A CA 1
ATOM 2655 C C . ILE A 1 329 ? -1.265 -6.475 25.320 1.00 85.44 329 ILE A C 1
ATOM 2657 O O . ILE A 1 329 ? -1.984 -5.802 26.056 1.00 85.44 329 ILE A O 1
ATOM 2661 N N . TRP A 1 330 ? -1.717 -7.538 24.656 1.00 77.44 330 TRP A N 1
ATOM 2662 C CA . TRP A 1 3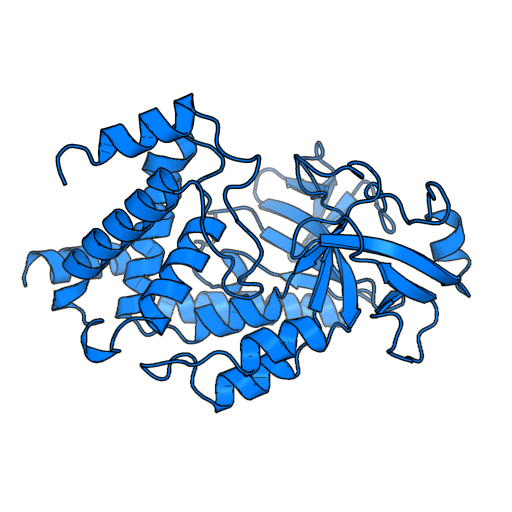30 ? -3.124 -7.928 24.577 1.00 77.44 330 TRP A CA 1
ATOM 2663 C C . TRP A 1 330 ? -3.418 -9.228 25.331 1.00 77.44 330 TRP A C 1
ATOM 2665 O O . TRP A 1 330 ? -4.368 -9.938 25.007 1.00 77.44 330 TRP A O 1
ATOM 2675 N N . MET A 1 331 ? -2.603 -9.560 26.340 1.00 61.81 331 MET A N 1
ATOM 2676 C CA . MET A 1 331 ? -2.859 -10.699 27.233 1.00 61.81 331 MET A CA 1
ATOM 2677 C C . MET A 1 331 ? -4.102 -10.502 28.114 1.00 61.81 331 MET A C 1
ATOM 2679 O O . MET A 1 331 ? -4.639 -11.484 28.612 1.00 61.81 331 MET A O 1
ATOM 2683 N N . ASN A 1 332 ? -4.560 -9.256 28.280 1.00 56.16 332 ASN A N 1
ATOM 2684 C CA . ASN A 1 332 ? -5.707 -8.892 29.120 1.00 56.16 332 ASN A CA 1
ATOM 2685 C C . ASN A 1 332 ? -6.905 -8.332 28.323 1.00 56.16 332 ASN A C 1
ATOM 2687 O O . ASN A 1 332 ? -7.836 -7.810 28.933 1.00 56.16 332 ASN A O 1
ATOM 2691 N N . LEU A 1 333 ? -6.847 -8.389 26.986 1.00 57.97 333 LEU A N 1
ATOM 2692 C CA . LEU A 1 333 ? -7.976 -8.160 26.074 1.00 57.97 333 LEU A CA 1
ATOM 2693 C C . LEU A 1 333 ? -8.488 -9.522 25.609 1.00 57.97 333 LEU A C 1
ATOM 2695 O O . LEU A 1 333 ? -9.722 -9.699 25.631 1.00 57.97 333 LEU A O 1
#

Mean predicted aligned error: 5.43 Å

Organism: Mytilus coruscus (NCBI:txid42192)

Secondary structure (DSSP, 8-state):
-HHHHHHHHHHIIIIISHHHHHHHHHHHHHHHHHHHHHSSS-EEE-HHHHHT-S-TTSS-EEEEEEEEEEEEE-TT-----SEEEEEE-TTSPTTEEEEEEEEE--HHHHTT--EETTEEPTT------SEEE-TTS-EEEE---BTTBEEEE-SS-EEEEEEEEEEE-HHHHHHHHHS--TT-PSPHHHHHHHHTS-EEEES---TT-S-TTT-EEEE-HHHHHHHHHT--HHHHHHHHHHHHHIIIIITTT-TT--HHHHHHHHHHHHHHS-GGG-SSTTHHHHHHHHHHHHHHHHHTT--EETTEEEEESSTTTS-HHHHHHHHHHTTT-

pLDDT: mean 89.85, std 8.9, range [56.16, 98.5]